Protein AF-R5KAF8-F1 (afdb_monomer)

Sequence (187 aa):
MKMPTIIKELAESISTGSIVDASSKSYGFVMSNGYSVNLFYNPNCLSDNKDTGYNFAQDRVCVNAIYDMNGLRKPNTVGKDIGFVTILYPDESSIAVAPDVVKQDAAPAKFDNAAASCTTQNKEYTLPNRDELLAMYYNGYLLLITVYYYWSATEASAEYGWAQDFGTGARFGTDKRTVLEVRCVRR

Foldseek 3Di:
DDDDFFLLLAAAQLVLADQDDRRFTWDWDADPQQKIKTKGARCQAAADDLPPQKDLQSSFFGMKIWIFQCGPDDDTDELPRIWMWTWGHPDPPIDIDTFSWDLDWFDWDQLVCLQVSQVVVPVQKGFAAPVNVLSCLSRVNVSVPDFWKEFHNACSDPQWGWIAGSNNSMIGTDGSRDTTITIITGD

Mean predicted aligned error: 3.61 Å

pLDDT: mean 94.11, std 5.88, range [62.22, 98.62]

Solvent-accessible surface area (backbone atoms only — not comparable to full-atom values): 9776 Å² total; per-residue (Å²): 135,83,79,65,56,32,50,54,60,24,23,54,48,56,50,70,32,94,60,42,59,40,79,43,60,42,54,75,47,75,47,97,72,40,30,33,36,33,36,38,74,36,95,71,32,33,64,87,72,78,88,71,48,55,45,46,49,60,26,22,42,29,34,39,35,42,35,35,70,48,30,83,55,79,87,81,40,78,80,76,33,28,52,54,41,30,30,31,31,79,54,96,77,47,46,77,41,62,71,48,62,50,81,59,70,40,61,64,26,31,51,91,44,36,46,54,29,20,34,70,76,37,80,52,26,35,45,29,41,59,63,42,48,45,46,46,40,60,33,17,58,80,60,66,58,76,72,46,48,30,54,30,64,37,74,65,48,99,65,24,25,30,33,39,31,39,57,47,33,40,28,34,53,42,57,33,84,48,72,34,38,31,55,28,24,56,108

Nearest PDB structures (foldseek):
  8q4e-assembly1_A  TM=9.050E-01  e=5.713E-05  Legionella pneumophila 130b
  3bx4-assembly1_D  TM=6.909E-01  e=4.781E-02  unclassified
  1uex-assembly1_B  TM=6.457E-01  e=9.205E-02  Bitis arietans
  7qsr-assembly1_A  TM=4.608E-01  e=3.844E-01  Homo sapiens

Secondary structure (DSSP, 8-state):
-PPP-BGGGTSTTTTSSSS--TTPBPEEEE-TTS-EEEEEE-TTPPPP--TTSEEEGGGGEEEEEEEE--TT-S---BTTTEEEEEEE-SSTT-EEE--EEEEEEEEEE-HHHHHHHHHHH-TTEE---HHHHHHHHHTHHHHT--SSEEEEEEESSSSEEEEEETTT-EEEEEETTS-EEEEEEE-

Structure (mmCIF, N/CA/C/O backbone):
data_AF-R5KAF8-F1
#
_entry.id   AF-R5KAF8-F1
#
loop_
_atom_site.group_PDB
_atom_site.id
_atom_site.type_symbol
_atom_site.label_atom_id
_atom_site.label_alt_id
_atom_site.label_comp_id
_atom_site.label_asym_id
_atom_site.label_entity_id
_atom_site.label_seq_id
_atom_site.pdbx_PDB_ins_code
_atom_site.Cartn_x
_atom_site.Cartn_y
_atom_site.Cartn_z
_atom_site.occupancy
_atom_site.B_iso_or_equiv
_atom_site.auth_seq_id
_atom_site.auth_comp_id
_atom_site.auth_asym_id
_atom_site.auth_atom_id
_atom_site.pdbx_PDB_model_num
ATOM 1 N N . MET A 1 1 ? -2.165 10.785 18.100 1.00 62.22 1 MET A N 1
ATOM 2 C CA . MET A 1 1 ? -2.767 10.455 16.793 1.00 62.22 1 MET A CA 1
ATOM 3 C C . MET A 1 1 ? -4.140 9.855 17.057 1.00 62.22 1 MET A C 1
ATOM 5 O O . MET A 1 1 ? -4.257 9.084 18.003 1.00 62.22 1 MET A O 1
ATOM 9 N N . LYS A 1 2 ? -5.175 10.268 16.318 1.00 76.19 2 LYS A N 1
ATOM 10 C CA . LYS A 1 2 ? -6.518 9.675 16.416 1.00 76.19 2 LYS A CA 1
ATOM 11 C C . LYS A 1 2 ? -6.541 8.435 15.518 1.00 76.19 2 LYS A C 1
ATOM 13 O O . LYS A 1 2 ? -6.108 8.533 14.376 1.00 76.19 2 LYS A O 1
ATOM 18 N N . MET A 1 3 ? -7.013 7.300 16.030 1.00 86.31 3 MET A N 1
ATOM 19 C CA . MET A 1 3 ? -7.204 6.102 15.209 1.00 86.31 3 MET A CA 1
ATOM 20 C C . MET A 1 3 ? -8.320 6.349 14.186 1.00 86.31 3 MET A C 1
ATOM 22 O O . MET A 1 3 ? -9.337 6.947 14.555 1.00 86.31 3 MET A O 1
ATOM 26 N N . PRO A 1 4 ? -8.163 5.899 12.933 1.00 93.31 4 PRO A N 1
ATOM 27 C CA . PRO A 1 4 ? -9.205 6.036 11.929 1.00 93.31 4 PRO A CA 1
ATOM 28 C C . PRO A 1 4 ? -10.424 5.188 12.307 1.00 93.31 4 PRO A C 1
ATOM 30 O O . PRO A 1 4 ? -10.317 4.122 12.922 1.00 93.31 4 PRO A O 1
ATOM 33 N N . THR A 1 5 ? -11.591 5.692 11.939 1.00 95.19 5 THR A N 1
ATOM 34 C CA . THR A 1 5 ? -12.922 5.167 12.274 1.00 95.19 5 THR A CA 1
ATOM 35 C C . THR A 1 5 ? -13.826 5.011 11.054 1.00 95.19 5 THR A C 1
ATOM 37 O O . THR A 1 5 ? -14.848 4.334 11.134 1.00 95.19 5 THR A O 1
ATOM 40 N N . ILE A 1 6 ? -13.445 5.606 9.921 1.00 96.44 6 ILE A N 1
ATOM 41 C CA . ILE A 1 6 ? -14.082 5.429 8.610 1.00 96.44 6 ILE A CA 1
ATOM 42 C C . ILE A 1 6 ? -13.019 5.222 7.530 1.00 96.44 6 ILE A C 1
ATOM 44 O O . ILE A 1 6 ? -11.893 5.697 7.683 1.00 96.44 6 ILE A O 1
ATOM 48 N N . ILE A 1 7 ? -13.366 4.544 6.434 1.00 96.81 7 ILE A N 1
ATOM 49 C CA . ILE A 1 7 ? -12.416 4.235 5.349 1.00 96.81 7 ILE A CA 1
ATOM 50 C C . ILE A 1 7 ? -11.778 5.505 4.760 1.00 96.81 7 ILE A C 1
ATOM 52 O O . ILE A 1 7 ? -10.582 5.518 4.485 1.00 96.81 7 ILE A O 1
ATOM 56 N N . LYS A 1 8 ? -12.522 6.613 4.647 1.00 96.00 8 LYS A N 1
ATOM 57 C CA . LYS A 1 8 ? -11.984 7.903 4.174 1.00 96.00 8 LYS A CA 1
ATOM 58 C C . LYS A 1 8 ? -10.788 8.427 4.986 1.00 96.00 8 LYS A C 1
ATOM 60 O O . LYS A 1 8 ? -10.003 9.211 4.470 1.00 96.00 8 LYS A O 1
ATOM 65 N N . GLU A 1 9 ? -10.651 8.033 6.253 1.00 96.19 9 GLU A N 1
ATOM 66 C CA . GLU A 1 9 ? -9.545 8.462 7.124 1.00 96.19 9 GLU A CA 1
ATOM 67 C C . GLU A 1 9 ? -8.262 7.629 6.917 1.00 96.19 9 GLU A C 1
ATOM 69 O O . GLU A 1 9 ? -7.293 7.821 7.650 1.00 96.19 9 GLU A O 1
ATOM 74 N N . LEU A 1 10 ? -8.238 6.700 5.955 1.00 96.50 10 LEU A N 1
ATOM 75 C CA . LEU A 1 10 ? -7.116 5.785 5.745 1.00 96.50 10 LEU A CA 1
ATOM 76 C C . LEU A 1 10 ? -6.081 6.285 4.722 1.00 96.50 10 LEU A C 1
ATOM 78 O O . LEU A 1 10 ? -4.875 6.169 4.966 1.00 96.50 10 LEU A O 1
ATOM 82 N N . ALA A 1 11 ? -6.535 6.848 3.598 1.00 96.06 11 ALA A N 1
ATOM 83 C CA . ALA A 1 11 ? -5.669 7.256 2.493 1.00 96.06 11 ALA A CA 1
ATOM 84 C C . ALA A 1 11 ? -6.284 8.356 1.615 1.00 96.06 11 ALA A C 1
ATOM 86 O O . ALA A 1 11 ? -7.505 8.528 1.565 1.00 96.06 11 ALA A O 1
ATOM 87 N N . GLU A 1 12 ? -5.422 9.048 0.869 1.00 95.06 12 GLU A N 1
ATOM 88 C CA . GLU A 1 12 ? -5.810 10.047 -0.129 1.00 95.06 12 GLU A CA 1
ATOM 89 C C . GLU A 1 12 ? -6.615 9.406 -1.266 1.00 95.06 12 GLU A C 1
ATOM 91 O O . GLU A 1 12 ? -6.252 8.348 -1.787 1.00 95.06 12 GLU A O 1
ATOM 96 N N . SER A 1 13 ? -7.718 10.052 -1.650 1.00 94.38 13 SER A N 1
ATOM 97 C CA . SER A 1 13 ? -8.578 9.648 -2.772 1.00 94.38 13 SER A CA 1
ATOM 98 C C . SER A 1 13 ? -8.977 8.160 -2.783 1.00 94.38 13 SER A C 1
ATOM 100 O O . SER A 1 13 ? -9.152 7.557 -3.845 1.00 94.38 13 SER A O 1
ATOM 102 N N . ILE A 1 14 ? -9.167 7.558 -1.603 1.00 93.94 14 ILE A N 1
ATOM 103 C CA . ILE A 1 14 ? -9.444 6.120 -1.447 1.00 93.94 14 ILE A CA 1
ATOM 104 C C . ILE A 1 14 ? -10.738 5.653 -2.140 1.00 93.94 14 ILE A C 1
ATOM 106 O O . ILE A 1 14 ? -10.896 4.473 -2.415 1.00 93.94 14 ILE A O 1
ATOM 110 N N . SER A 1 15 ? -11.649 6.566 -2.484 1.00 91.94 15 SER A N 1
ATOM 111 C CA . SER A 1 15 ? -12.878 6.281 -3.240 1.00 91.94 15 SER A CA 1
ATOM 112 C C . SER A 1 15 ? -12.781 6.588 -4.739 1.00 91.94 15 SER A C 1
ATOM 114 O O . SER A 1 15 ? -13.812 6.741 -5.384 1.00 91.94 15 SER A O 1
ATOM 116 N N . THR A 1 16 ? -11.578 6.768 -5.298 1.00 90.81 16 THR A N 1
ATOM 117 C CA . THR A 1 16 ? -11.411 6.960 -6.758 1.00 90.81 16 THR A CA 1
ATOM 118 C C . THR A 1 16 ? -11.727 5.682 -7.535 1.00 90.81 16 THR A C 1
ATOM 120 O O . THR A 1 16 ? -12.168 5.743 -8.680 1.00 90.81 16 THR A O 1
ATOM 123 N N . GLY A 1 17 ? -11.519 4.526 -6.897 1.00 82.00 17 GLY A N 1
ATOM 124 C CA . GLY A 1 17 ? -11.995 3.238 -7.383 1.00 82.00 17 GLY A CA 1
ATOM 125 C C . GLY A 1 17 ? -13.522 3.158 -7.425 1.00 82.00 17 GLY A C 1
ATOM 126 O O . GLY A 1 17 ? -14.236 4.059 -6.988 1.00 82.00 17 GLY A O 1
ATOM 127 N N . SER A 1 18 ? -14.039 2.066 -7.976 1.00 83.69 18 SER A N 1
ATOM 128 C CA . SER A 1 18 ? -15.487 1.920 -8.195 1.00 83.69 18 SER A CA 1
ATOM 129 C C . SER A 1 18 ? -16.220 1.279 -7.018 1.00 83.69 18 SER A C 1
ATOM 131 O O . SER A 1 18 ? -17.449 1.303 -6.985 1.00 83.69 18 SER A O 1
ATOM 133 N N . ILE A 1 19 ? -15.486 0.664 -6.087 1.00 91.88 19 ILE A N 1
ATOM 134 C CA . ILE A 1 19 ? -16.057 -0.284 -5.128 1.00 91.88 19 ILE A CA 1
ATOM 135 C C . ILE A 1 19 ? -15.924 0.187 -3.682 1.00 91.88 19 ILE A C 1
ATOM 137 O O . ILE A 1 19 ? -16.837 -0.035 -2.884 1.00 91.88 19 ILE A O 1
ATOM 141 N N . VAL A 1 20 ? -14.802 0.813 -3.324 1.00 94.19 20 VAL A N 1
ATOM 142 C CA . VAL A 1 20 ? -14.548 1.214 -1.936 1.00 94.19 20 VAL A CA 1
ATOM 143 C C . VAL A 1 20 ? -15.552 2.273 -1.464 1.00 94.19 20 VAL A C 1
ATOM 145 O O . VAL A 1 20 ? -15.526 3.425 -1.898 1.00 94.19 20 VAL A O 1
ATOM 148 N N . ASP A 1 21 ? -16.390 1.907 -0.490 1.00 95.19 21 ASP A N 1
ATOM 149 C CA . ASP A 1 21 ? -17.245 2.854 0.227 1.00 95.19 21 ASP A CA 1
ATOM 150 C C . ASP A 1 21 ? -16.438 3.609 1.295 1.00 95.19 21 ASP A C 1
ATOM 152 O O . ASP A 1 21 ? -16.253 3.150 2.424 1.00 95.19 21 ASP A O 1
ATOM 156 N N . ALA A 1 22 ? -15.991 4.817 0.951 1.00 94.12 22 ALA A N 1
ATOM 157 C CA . ALA A 1 22 ? -15.260 5.702 1.858 1.00 94.12 22 ALA A CA 1
ATOM 158 C C . ALA A 1 22 ? -16.029 6.073 3.145 1.00 94.12 22 ALA A C 1
ATOM 160 O O . ALA A 1 22 ? -15.404 6.482 4.129 1.00 94.12 22 ALA A O 1
ATOM 161 N N . SER A 1 23 ? -17.360 5.948 3.161 1.00 96.00 23 SER A N 1
ATOM 162 C CA . SER A 1 23 ? -18.190 6.241 4.336 1.00 96.00 23 SER A CA 1
ATOM 163 C C . SER A 1 23 ? -18.327 5.059 5.302 1.00 96.00 23 SER A C 1
ATOM 165 O O . SER A 1 23 ? -18.760 5.256 6.444 1.00 96.00 23 SER A O 1
ATOM 167 N N . SER A 1 24 ? -17.916 3.858 4.877 1.00 96.50 24 SER A N 1
ATOM 168 C CA . SER A 1 24 ? -17.976 2.645 5.689 1.00 96.50 24 SER A CA 1
ATOM 169 C C . SER A 1 24 ? -17.181 2.815 6.985 1.00 96.50 24 SER A C 1
ATOM 171 O O . SER A 1 24 ? -16.035 3.286 6.993 1.00 96.50 24 SER A O 1
ATOM 173 N N . LYS A 1 25 ? -17.825 2.463 8.101 1.00 97.38 25 LYS A N 1
ATOM 174 C CA . LYS A 1 25 ? -17.275 2.590 9.454 1.00 97.38 25 LYS A CA 1
ATOM 175 C C . LYS A 1 25 ? -16.455 1.362 9.820 1.00 97.38 25 LYS A C 1
ATOM 177 O O . LYS A 1 25 ? -16.764 0.251 9.396 1.00 97.38 25 LYS A O 1
ATOM 182 N N . SER A 1 26 ? -15.446 1.559 10.661 1.00 96.81 26 SER A N 1
ATOM 183 C CA . SER A 1 26 ? -14.717 0.445 11.253 1.00 96.81 26 SER A CA 1
ATOM 184 C C . SER A 1 26 ? -15.500 -0.239 12.374 1.00 96.81 26 SER A C 1
ATOM 186 O O . SER A 1 26 ? -16.367 0.349 13.027 1.00 96.81 26 SER A O 1
ATOM 188 N N . TYR A 1 27 ? -15.130 -1.489 12.629 1.00 96.44 27 TYR A N 1
ATOM 189 C CA . TYR A 1 27 ? -15.497 -2.260 13.806 1.00 96.44 27 TYR A CA 1
ATOM 190 C C . TYR A 1 27 ? -14.322 -2.221 14.785 1.00 96.44 27 TYR A C 1
ATOM 192 O O . TYR A 1 27 ? -13.258 -2.779 14.512 1.00 96.44 27 TYR A O 1
ATOM 200 N N . GLY A 1 28 ? -14.499 -1.507 15.896 1.00 93.44 28 GLY A N 1
ATOM 201 C CA . GLY A 1 28 ? -13.485 -1.351 16.934 1.00 93.44 28 GLY A CA 1
ATOM 202 C C . GLY A 1 28 ? -13.643 -2.383 18.047 1.00 93.44 28 GLY A C 1
ATOM 203 O O . GLY A 1 28 ? -14.731 -2.541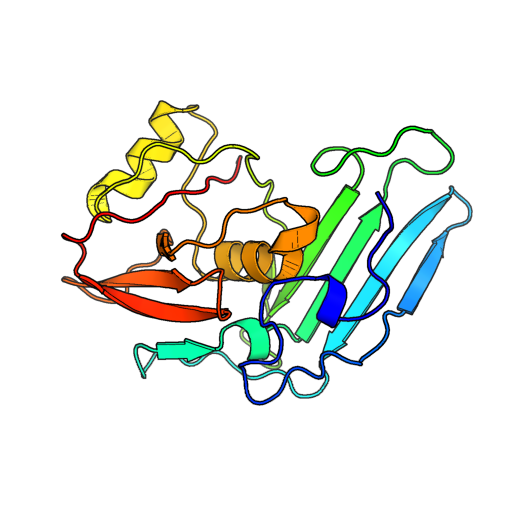 18.601 1.00 93.44 28 GLY A O 1
ATOM 204 N N . PHE A 1 29 ? -12.548 -3.041 18.413 1.00 91.38 29 PHE A N 1
ATOM 205 C CA . PHE A 1 29 ? -12.483 -4.005 19.507 1.00 91.38 29 PHE A CA 1
ATOM 206 C C . PHE A 1 29 ? -11.415 -3.566 20.501 1.00 91.38 29 PHE A C 1
ATOM 208 O O . PHE A 1 29 ? -10.321 -3.175 20.099 1.00 91.38 29 PHE A O 1
ATOM 215 N N . VAL A 1 30 ? -11.715 -3.665 21.795 1.00 91.38 30 VAL A N 1
ATOM 216 C CA . VAL A 1 30 ? -10.733 -3.501 22.872 1.00 91.38 30 VAL A CA 1
ATOM 217 C C . VAL A 1 30 ? -10.752 -4.769 23.709 1.00 91.38 30 VAL A C 1
ATOM 219 O O . VAL A 1 30 ? -11.790 -5.173 24.230 1.00 91.38 30 VAL A O 1
ATOM 222 N N . MET A 1 31 ? -9.601 -5.417 23.799 1.00 90.44 31 MET A N 1
ATOM 223 C CA . MET A 1 31 ? -9.399 -6.626 24.583 1.00 90.44 31 MET A CA 1
ATOM 224 C C . MET A 1 31 ? -9.178 -6.271 26.059 1.00 90.44 31 MET A C 1
ATOM 226 O O . MET A 1 31 ? -8.801 -5.149 26.400 1.00 90.44 31 MET A O 1
ATOM 230 N N . SER A 1 32 ? -9.365 -7.239 26.958 1.00 90.94 32 SER A N 1
ATOM 231 C CA . SER A 1 32 ? -9.214 -7.038 28.411 1.00 90.94 32 SER A CA 1
ATOM 232 C C . SER A 1 32 ? -7.808 -6.596 28.835 1.00 90.94 32 SER A C 1
ATOM 234 O O . SER A 1 32 ? -7.650 -5.934 29.857 1.00 90.94 32 SER A O 1
ATOM 236 N N . ASN A 1 33 ? -6.787 -6.922 28.041 1.00 86.94 33 ASN A N 1
ATOM 237 C CA . ASN A 1 33 ? -5.401 -6.491 28.237 1.00 86.94 33 ASN A CA 1
ATOM 238 C C . ASN A 1 33 ? -5.102 -5.088 27.662 1.00 86.94 33 ASN A C 1
ATOM 240 O O . ASN A 1 33 ? -3.959 -4.630 27.705 1.00 86.94 33 ASN A O 1
ATOM 244 N N . GLY A 1 34 ? -6.117 -4.401 27.131 1.00 88.06 34 GLY A N 1
ATOM 245 C CA . GLY A 1 34 ? -6.016 -3.069 26.544 1.00 88.06 34 GLY A CA 1
ATOM 246 C C . GLY A 1 34 ? -5.559 -3.047 25.086 1.00 88.06 34 GLY A C 1
ATOM 247 O O . GLY A 1 34 ? -5.435 -1.958 24.534 1.00 88.06 34 GLY A O 1
ATOM 248 N N . TYR A 1 35 ? -5.286 -4.197 24.458 1.00 92.25 35 TYR A N 1
ATOM 249 C CA . TYR A 1 3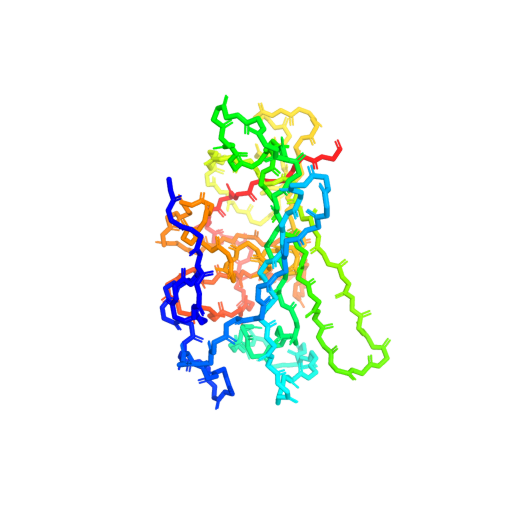5 ? -5.012 -4.231 23.019 1.00 92.25 35 TYR A CA 1
ATOM 250 C C . TYR A 1 35 ? -6.259 -3.838 22.251 1.00 92.25 35 TYR A C 1
ATOM 252 O O . TYR A 1 35 ? -7.375 -4.156 22.666 1.00 92.25 35 TYR A O 1
ATOM 260 N N . SER A 1 36 ? -6.076 -3.145 21.134 1.00 92.50 36 SER A N 1
ATOM 261 C CA . SER A 1 36 ? -7.206 -2.696 20.331 1.00 92.50 36 SER A CA 1
ATOM 262 C C . SER A 1 36 ? -7.000 -2.957 18.854 1.00 92.50 36 SER A C 1
ATOM 264 O O . SER A 1 36 ? -5.870 -3.002 18.372 1.00 92.50 36 SER A O 1
ATOM 266 N N . VAL A 1 37 ? -8.107 -3.159 18.146 1.00 94.38 37 VAL A N 1
ATOM 267 C CA . VAL A 1 37 ? -8.130 -3.362 16.698 1.00 94.38 37 VAL A CA 1
ATOM 268 C C . VAL A 1 37 ? -9.291 -2.571 16.118 1.00 94.38 37 VAL A C 1
ATOM 270 O O . VAL A 1 37 ? -10.417 -2.716 16.586 1.00 94.38 37 VAL A O 1
ATOM 273 N N . ASN A 1 38 ? -9.030 -1.779 15.081 1.00 95.62 38 ASN A N 1
ATOM 274 C CA . ASN A 1 38 ? -10.051 -1.206 14.211 1.00 95.62 38 ASN A CA 1
ATOM 275 C C . ASN A 1 38 ? -10.037 -1.953 12.879 1.00 95.62 38 ASN A C 1
ATOM 277 O O . ASN A 1 38 ? -9.070 -1.860 12.121 1.00 95.62 38 ASN A O 1
ATOM 281 N N . LEU A 1 39 ? -11.113 -2.687 12.605 1.00 97.38 39 LEU A N 1
ATOM 282 C CA . LEU A 1 39 ? -11.290 -3.471 11.389 1.00 97.38 39 LEU A CA 1
ATOM 283 C C . LEU A 1 39 ? -12.168 -2.718 10.392 1.00 97.38 39 LEU A C 1
ATOM 285 O O . LEU A 1 39 ? -13.284 -2.322 10.710 1.00 97.38 39 LEU A O 1
ATOM 289 N N . PHE A 1 40 ? -11.679 -2.562 9.173 1.00 98.12 40 PHE A N 1
ATOM 290 C CA . PHE A 1 40 ? -12.391 -2.002 8.033 1.00 98.12 40 PHE A CA 1
ATOM 291 C C . PHE A 1 40 ? -12.690 -3.133 7.061 1.00 98.12 40 PHE A C 1
ATOM 293 O O . PHE A 1 40 ? -11.796 -3.916 6.740 1.00 98.12 40 PHE A O 1
ATOM 300 N N . TYR A 1 41 ? -13.934 -3.216 6.603 1.00 97.06 41 TYR A N 1
ATOM 301 C CA . TYR A 1 41 ? -14.392 -4.283 5.722 1.00 97.06 41 TYR A CA 1
ATOM 302 C C . TYR A 1 41 ? -14.995 -3.699 4.447 1.00 97.06 41 TYR A C 1
ATOM 304 O O . TYR A 1 41 ? -15.854 -2.816 4.507 1.00 97.06 41 TYR A O 1
ATOM 312 N N . ASN A 1 42 ? -14.538 -4.210 3.308 1.00 96.12 42 ASN A N 1
ATOM 313 C CA . ASN A 1 42 ? -15.072 -3.926 1.988 1.00 96.12 42 ASN A CA 1
ATOM 314 C C . ASN A 1 42 ? -15.664 -5.226 1.410 1.00 96.12 42 ASN A C 1
ATOM 316 O O . ASN A 1 42 ? -14.923 -6.035 0.851 1.00 96.12 42 ASN A O 1
ATOM 320 N N . PRO A 1 43 ? -16.985 -5.447 1.535 1.00 94.44 43 PRO A N 1
ATOM 321 C CA . PRO A 1 43 ? -17.623 -6.695 1.110 1.00 94.44 43 PRO A CA 1
ATOM 322 C C . PRO A 1 43 ? -17.592 -6.927 -0.402 1.00 94.44 43 PRO A C 1
ATOM 324 O O . PRO A 1 43 ? -17.795 -8.050 -0.847 1.00 94.44 43 PRO A O 1
ATOM 327 N N . ASN A 1 44 ? -17.369 -5.871 -1.184 1.00 94.69 44 ASN A N 1
ATOM 328 C CA . ASN A 1 44 ? -17.440 -5.912 -2.639 1.00 94.69 44 ASN A CA 1
ATOM 329 C C . ASN A 1 44 ? -16.049 -5.950 -3.287 1.00 94.69 44 ASN A C 1
ATOM 331 O O . ASN A 1 44 ? -15.950 -5.749 -4.497 1.00 94.69 44 ASN A O 1
ATOM 335 N N . CYS A 1 45 ? -14.985 -6.146 -2.494 1.00 96.19 45 CYS A N 1
ATOM 336 C CA . CYS A 1 45 ? -13.611 -6.134 -2.982 1.00 96.19 45 CYS A CA 1
ATOM 337 C C . CYS A 1 45 ? -13.420 -7.048 -4.202 1.00 96.19 45 CYS A C 1
ATOM 339 O O . CYS A 1 45 ? -14.069 -8.082 -4.354 1.00 96.19 45 CYS A O 1
ATOM 341 N N . LEU A 1 46 ? -12.514 -6.647 -5.084 1.00 95.38 46 LEU A N 1
ATOM 342 C CA . LEU A 1 46 ? -12.278 -7.299 -6.361 1.00 95.38 46 LEU A CA 1
ATOM 343 C C . LEU A 1 46 ? -11.078 -8.244 -6.287 1.00 95.38 46 LEU A C 1
ATOM 345 O O . LEU A 1 46 ? -10.101 -7.990 -5.579 1.00 95.38 46 LEU A O 1
ATOM 349 N N . SER A 1 47 ? -11.137 -9.306 -7.083 1.00 94.25 47 SER A N 1
ATOM 350 C CA . SER A 1 47 ? -9.988 -10.151 -7.402 1.00 94.25 47 SER A CA 1
ATOM 351 C C . SER A 1 47 ? -8.869 -9.359 -8.072 1.00 94.25 47 SER A C 1
ATOM 353 O O . SER A 1 47 ? -9.071 -8.257 -8.603 1.00 94.25 47 SER A O 1
ATOM 355 N N . ASP A 1 48 ? -7.669 -9.931 -8.065 1.00 90.88 48 ASP A N 1
ATOM 356 C CA . ASP A 1 48 ? -6.554 -9.328 -8.775 1.00 90.88 48 ASP A CA 1
ATOM 357 C C . ASP A 1 48 ? -6.814 -9.302 -10.289 1.00 90.88 48 ASP A C 1
ATOM 359 O O . ASP A 1 48 ? -7.364 -10.237 -10.866 1.00 90.88 48 ASP A O 1
ATOM 363 N N . ASN A 1 49 ? -6.386 -8.227 -10.947 1.00 82.56 49 ASN A N 1
ATOM 364 C CA . ASN A 1 49 ? -6.423 -8.112 -12.403 1.00 82.56 49 ASN A CA 1
ATOM 365 C C . ASN A 1 49 ? -5.050 -7.637 -12.871 1.00 82.56 49 ASN A C 1
ATOM 367 O O . ASN A 1 49 ? -4.730 -6.446 -12.804 1.00 82.56 49 ASN A O 1
ATOM 371 N N . LYS A 1 50 ? -4.227 -8.596 -13.304 1.00 72.38 50 LYS A N 1
ATOM 372 C CA . LYS A 1 50 ? -2.866 -8.342 -13.794 1.00 72.38 50 LYS A CA 1
ATOM 373 C C . LYS A 1 50 ? -2.833 -7.999 -15.286 1.00 72.38 50 LYS A C 1
ATOM 375 O O . LYS A 1 50 ? -1.877 -7.371 -15.726 1.00 72.38 50 LYS A O 1
ATOM 380 N N . ASP A 1 51 ? -3.878 -8.349 -16.029 1.00 69.94 51 ASP A N 1
ATOM 381 C CA . ASP A 1 51 ? -3.866 -8.386 -17.497 1.00 69.94 51 ASP A CA 1
ATOM 382 C C . ASP A 1 51 ? -3.964 -7.003 -18.151 1.00 69.94 51 ASP A C 1
ATOM 384 O O . ASP A 1 51 ? -3.543 -6.802 -19.285 1.00 69.94 51 ASP A O 1
ATOM 388 N N . THR A 1 52 ? -4.516 -6.028 -17.434 1.00 72.69 52 THR A N 1
ATOM 389 C CA . THR A 1 52 ? -4.816 -4.691 -17.972 1.00 72.69 52 THR A CA 1
ATOM 390 C C . THR A 1 52 ? -3.665 -3.696 -17.842 1.00 72.69 52 THR A C 1
ATOM 392 O O . THR A 1 52 ? -3.743 -2.604 -18.401 1.00 72.69 52 THR A O 1
ATOM 395 N N . GLY A 1 53 ? -2.609 -4.022 -17.086 1.00 81.62 53 GLY A N 1
ATOM 396 C CA . GLY A 1 53 ? -1.508 -3.088 -16.823 1.00 81.62 53 GLY A CA 1
ATOM 397 C C . GLY A 1 53 ? -1.907 -1.842 -16.013 1.00 81.62 53 GLY A C 1
ATOM 398 O O . GLY A 1 53 ? -1.049 -0.998 -15.772 1.00 81.62 53 GLY A O 1
ATOM 399 N N . TYR A 1 54 ? -3.173 -1.713 -15.594 1.00 91.12 54 TYR A N 1
ATOM 400 C CA . TYR A 1 54 ? -3.728 -0.562 -14.879 1.00 91.12 54 TYR A CA 1
ATOM 401 C C . TYR A 1 54 ? -4.972 -0.957 -14.067 1.00 91.12 54 TYR A C 1
ATOM 403 O O . TYR A 1 54 ? -5.890 -1.571 -14.606 1.00 91.12 54 TYR A O 1
ATOM 411 N N . ASN A 1 55 ? -5.053 -0.579 -12.790 1.00 92.56 55 ASN A N 1
ATOM 412 C CA . ASN A 1 55 ? -6.278 -0.682 -11.986 1.00 92.56 55 ASN A CA 1
ATOM 413 C C . ASN A 1 55 ? -6.247 0.226 -10.747 1.00 92.56 55 ASN A C 1
ATOM 415 O O . ASN A 1 55 ? -5.183 0.653 -10.316 1.00 92.56 55 ASN A O 1
ATOM 419 N N . PHE A 1 56 ? -7.408 0.473 -10.135 1.00 94.50 56 PHE A N 1
ATOM 420 C CA . PHE A 1 56 ? -7.493 1.060 -8.794 1.00 94.50 56 PHE A CA 1
ATOM 421 C C . PHE A 1 56 ? -7.291 -0.033 -7.746 1.00 94.50 56 PHE A C 1
ATOM 423 O O . PHE A 1 56 ? -8.155 -0.889 -7.526 1.00 94.50 56 PHE A O 1
ATOM 430 N N . ALA A 1 57 ? -6.111 -0.041 -7.134 1.00 94.56 57 ALA A N 1
ATOM 431 C CA . ALA A 1 57 ? -5.662 -1.154 -6.314 1.00 94.56 57 ALA A CA 1
ATOM 432 C C . ALA A 1 57 ? -6.424 -1.261 -4.986 1.00 94.56 57 ALA A C 1
ATOM 434 O O . ALA A 1 57 ? -6.642 -2.370 -4.499 1.00 94.56 57 ALA A O 1
ATOM 435 N N . GLN A 1 58 ? -6.907 -0.140 -4.442 1.00 95.62 58 GLN A N 1
ATOM 436 C CA . GLN A 1 58 ? -7.732 -0.106 -3.230 1.00 95.62 58 GLN A CA 1
ATOM 437 C C . GLN A 1 58 ? -8.987 -0.969 -3.320 1.00 95.62 58 GLN A C 1
ATOM 439 O O . GLN A 1 58 ? -9.397 -1.542 -2.315 1.00 95.62 58 GLN A O 1
ATOM 444 N N . ASP A 1 59 ? -9.554 -1.129 -4.519 1.00 95.75 59 ASP A N 1
ATOM 445 C CA . ASP A 1 59 ? -10.748 -1.946 -4.717 1.00 95.75 59 ASP A CA 1
ATOM 446 C C . ASP A 1 59 ? -10.473 -3.434 -4.439 1.00 95.75 59 ASP A C 1
ATOM 448 O O . ASP A 1 59 ? -11.419 -4.203 -4.330 1.00 95.75 59 ASP A O 1
ATOM 452 N N . ARG A 1 60 ? -9.207 -3.859 -4.309 1.00 96.25 60 ARG A N 1
ATOM 453 C CA . ARG A 1 60 ? -8.818 -5.244 -3.988 1.00 96.25 60 ARG A CA 1
ATOM 454 C C . ARG A 1 60 ? -8.604 -5.498 -2.498 1.00 96.25 60 ARG A C 1
ATOM 456 O O . ARG A 1 60 ? -8.402 -6.642 -2.100 1.00 96.25 60 ARG A O 1
ATOM 463 N N . VAL A 1 61 ? -8.656 -4.457 -1.666 1.00 97.69 61 VAL A N 1
ATOM 464 C CA . VAL A 1 61 ? -8.591 -4.610 -0.210 1.00 97.69 61 VAL A CA 1
ATOM 465 C C . VAL A 1 61 ? -9.953 -5.063 0.294 1.00 97.69 61 VAL A C 1
ATOM 467 O O . VAL A 1 61 ? -10.935 -4.335 0.158 1.00 97.69 61 VAL A O 1
ATOM 470 N N . CYS A 1 62 ? -10.002 -6.256 0.882 1.00 97.88 62 CYS A N 1
ATOM 471 C CA . CYS A 1 62 ? -11.217 -6.834 1.453 1.00 97.88 62 CYS A CA 1
ATOM 472 C C . CYS A 1 62 ? -11.336 -6.515 2.940 1.00 97.88 62 CYS A C 1
ATOM 474 O O . CYS A 1 62 ? -12.398 -6.118 3.418 1.00 97.88 62 CYS A O 1
ATOM 476 N N . VAL A 1 63 ? -10.230 -6.643 3.676 1.00 98.19 63 VAL A N 1
ATOM 477 C CA . VAL A 1 63 ? -10.165 -6.314 5.102 1.00 98.19 63 VAL A CA 1
ATOM 478 C C . VAL A 1 63 ? -8.901 -5.511 5.363 1.00 98.19 63 VAL A C 1
ATOM 480 O O . VAL A 1 63 ? -7.826 -5.873 4.900 1.00 98.19 63 VAL A O 1
ATOM 483 N N . ASN A 1 64 ? -9.002 -4.447 6.149 1.00 98.50 64 ASN A N 1
ATOM 484 C CA . ASN A 1 64 ? -7.841 -3.770 6.716 1.00 98.50 64 ASN A CA 1
ATOM 485 C C . ASN A 1 64 ? -8.023 -3.688 8.228 1.00 98.50 64 ASN A C 1
ATOM 487 O O . ASN A 1 64 ? -9.029 -3.166 8.696 1.00 98.50 64 ASN A O 1
ATOM 491 N N . ALA A 1 65 ? -7.078 -4.208 8.996 1.00 97.94 65 ALA A N 1
ATOM 492 C CA . ALA A 1 65 ? -7.110 -4.167 10.449 1.00 97.94 65 ALA A CA 1
ATOM 493 C C . ALA A 1 65 ? -5.937 -3.330 10.946 1.00 97.94 65 ALA A C 1
ATOM 495 O O . ALA A 1 65 ? -4.790 -3.701 10.719 1.00 97.94 65 ALA A O 1
ATOM 496 N N . ILE A 1 66 ? -6.214 -2.228 11.639 1.00 97.19 66 ILE A N 1
ATOM 497 C CA . ILE A 1 66 ? -5.188 -1.434 12.324 1.00 97.19 66 ILE A CA 1
ATOM 498 C C . ILE A 1 66 ? -5.232 -1.814 13.794 1.00 97.19 66 ILE A C 1
ATOM 500 O O . ILE A 1 66 ? -6.279 -1.692 14.433 1.00 97.19 66 ILE A O 1
ATOM 504 N N . TYR A 1 67 ? -4.109 -2.279 14.324 1.00 94.62 67 TYR A N 1
ATOM 505 C CA . TYR A 1 67 ? -4.004 -2.772 15.689 1.00 94.62 67 TYR A CA 1
ATOM 506 C C . TYR A 1 67 ? -3.089 -1.892 16.536 1.00 94.62 67 TYR A C 1
ATOM 508 O O . TYR A 1 67 ? -2.161 -1.269 16.026 1.00 94.62 67 TYR A O 1
ATOM 516 N N . ASP A 1 68 ? -3.332 -1.893 17.842 1.00 93.00 68 ASP A N 1
ATOM 517 C CA . ASP A 1 68 ? -2.485 -1.297 18.871 1.00 93.00 68 ASP A CA 1
ATOM 518 C C . ASP A 1 68 ? -2.195 -2.342 19.952 1.00 93.00 68 ASP A C 1
ATOM 520 O O . ASP A 1 68 ? -3.101 -2.800 20.659 1.00 93.00 68 ASP A O 1
ATOM 524 N N . MET A 1 69 ? -0.921 -2.705 20.069 1.00 90.81 69 MET A N 1
ATOM 525 C CA . MET A 1 69 ? -0.419 -3.718 20.998 1.00 90.81 69 MET A CA 1
ATOM 526 C C . MET A 1 69 ? 0.265 -3.106 22.230 1.00 90.81 69 MET A C 1
ATOM 528 O O . MET A 1 69 ? 0.895 -3.833 23.001 1.00 90.81 69 MET A O 1
ATOM 532 N N . ASN A 1 70 ? 0.153 -1.790 22.463 1.00 87.75 70 ASN A N 1
ATOM 533 C CA . ASN A 1 70 ? 0.727 -1.162 23.663 1.00 87.75 70 ASN A CA 1
ATOM 534 C C . ASN A 1 70 ? -0.113 -1.407 24.929 1.00 87.75 70 ASN A C 1
ATOM 536 O O . ASN A 1 70 ? 0.334 -1.167 26.056 1.00 87.75 70 ASN A O 1
ATOM 540 N N . GLY A 1 71 ? -1.349 -1.881 24.767 1.00 82.44 71 GLY A N 1
ATOM 541 C CA . GLY A 1 71 ? -2.271 -2.093 25.876 1.00 82.44 71 GLY A CA 1
ATOM 542 C C . GLY A 1 71 ? -2.656 -0.777 26.553 1.00 82.44 71 GLY A C 1
ATOM 543 O O . GLY A 1 71 ? -2.923 0.231 25.908 1.00 82.44 71 GLY A O 1
ATOM 544 N N . LEU A 1 72 ? -2.640 -0.773 27.888 1.00 77.75 72 LEU A N 1
ATOM 545 C CA . LEU A 1 72 ? -2.888 0.432 28.694 1.00 77.75 72 LEU A CA 1
ATOM 546 C C . LEU A 1 72 ? -1.655 1.348 28.829 1.00 77.75 72 LEU A C 1
ATOM 548 O O . LEU A 1 72 ? -1.736 2.391 29.485 1.00 77.75 72 LEU A O 1
ATOM 552 N N . ARG A 1 73 ? -0.505 0.967 28.256 1.00 81.25 73 ARG A N 1
ATOM 553 C CA . ARG A 1 73 ? 0.730 1.762 28.318 1.00 81.25 73 ARG A CA 1
ATOM 554 C C . ARG A 1 73 ? 0.649 2.906 27.306 1.00 81.25 73 ARG A C 1
ATOM 556 O O . ARG A 1 73 ? 0.047 2.772 26.251 1.00 81.25 73 ARG A O 1
ATOM 563 N N . LYS A 1 74 ? 1.232 4.057 27.648 1.00 76.94 74 LYS A N 1
ATOM 564 C CA . LYS A 1 74 ? 1.300 5.252 26.788 1.00 76.94 74 LYS A CA 1
ATOM 565 C C . LYS A 1 74 ? 2.737 5.788 26.773 1.00 76.94 74 LYS A C 1
ATOM 567 O O . LYS A 1 74 ? 3.412 5.648 27.795 1.00 76.94 74 LYS A O 1
ATOM 572 N N . PRO A 1 75 ? 3.199 6.444 25.688 1.00 83.44 75 PRO A N 1
ATOM 573 C CA . PRO A 1 75 ? 2.492 6.762 24.436 1.00 83.44 75 PRO A CA 1
ATOM 574 C C . PRO A 1 75 ? 2.538 5.632 23.388 1.00 83.44 75 PRO A C 1
ATOM 576 O O . PRO A 1 75 ? 3.448 4.810 23.419 1.00 83.44 75 PRO A O 1
ATOM 579 N N . ASN A 1 76 ? 1.592 5.636 22.439 1.00 81.62 76 ASN A N 1
ATOM 580 C CA . ASN A 1 76 ? 1.513 4.656 21.342 1.00 81.62 76 ASN A CA 1
ATOM 581 C C . ASN A 1 76 ? 2.224 5.193 20.097 1.00 81.62 76 ASN A C 1
ATOM 583 O O . ASN A 1 76 ? 2.013 6.350 19.714 1.00 81.62 76 ASN A O 1
ATOM 587 N N . THR A 1 77 ? 3.045 4.355 19.459 1.00 84.94 77 THR A N 1
ATOM 588 C CA . THR A 1 77 ? 3.883 4.749 18.318 1.00 84.94 77 THR A CA 1
ATOM 589 C C . THR A 1 77 ? 3.627 3.861 17.097 1.00 84.94 77 THR A C 1
ATOM 591 O O . THR A 1 77 ? 3.755 2.640 17.169 1.00 84.94 77 THR A O 1
ATOM 594 N N . VAL A 1 78 ? 3.321 4.473 15.946 1.00 86.56 78 VAL A N 1
ATOM 595 C CA . VAL A 1 78 ? 3.195 3.773 14.650 1.00 86.56 78 VAL A CA 1
ATOM 596 C C . VAL A 1 78 ? 4.536 3.175 14.221 1.00 86.56 78 VAL A C 1
ATOM 598 O O . VAL A 1 78 ? 5.563 3.871 14.262 1.00 86.56 78 VAL A O 1
ATOM 601 N N . GLY A 1 79 ? 4.506 1.902 13.811 1.00 82.62 79 GLY A N 1
ATOM 602 C CA . GLY A 1 79 ? 5.679 1.094 13.453 1.00 82.62 79 GLY A CA 1
ATOM 603 C C . GLY A 1 79 ? 6.393 0.466 14.655 1.00 82.62 79 GLY A C 1
ATOM 604 O O . GLY A 1 79 ? 7.478 -0.086 14.511 1.00 82.62 79 GLY A O 1
ATOM 605 N N . LYS A 1 80 ? 5.819 0.581 15.859 1.00 86.38 80 LYS A N 1
ATOM 606 C CA . LYS A 1 80 ? 6.328 -0.065 17.077 1.00 86.38 80 LYS A CA 1
ATOM 607 C C . LYS A 1 80 ? 5.203 -0.762 17.829 1.00 86.38 80 LYS A C 1
ATOM 609 O O . LYS A 1 80 ? 5.254 -1.969 18.020 1.00 86.38 80 LYS A O 1
ATOM 614 N N . ASP A 1 81 ? 4.197 0.008 18.232 1.00 90.12 81 ASP A N 1
ATOM 615 C CA . ASP A 1 81 ? 3.057 -0.489 19.005 1.00 90.12 81 ASP A CA 1
ATOM 616 C C . ASP A 1 81 ? 1.787 -0.545 18.145 1.00 90.12 81 ASP A C 1
ATOM 618 O O . ASP A 1 81 ? 0.954 -1.430 18.327 1.00 90.12 81 ASP A O 1
ATOM 622 N N . ILE A 1 82 ? 1.668 0.381 17.184 1.00 92.38 82 ILE A N 1
ATOM 623 C CA . ILE A 1 82 ? 0.582 0.426 16.203 1.00 92.38 82 ILE A CA 1
ATOM 624 C C . ILE A 1 82 ? 1.084 -0.107 14.862 1.00 92.38 82 ILE A C 1
ATOM 626 O O . ILE A 1 82 ? 2.082 0.395 14.331 1.00 92.38 82 ILE A O 1
ATOM 630 N N . GLY A 1 83 ? 0.364 -1.078 14.309 1.00 95.12 83 GLY A N 1
ATOM 631 C CA . GLY A 1 83 ? 0.609 -1.648 12.986 1.00 95.12 83 GLY A CA 1
ATOM 632 C C . GLY A 1 83 ? -0.698 -1.962 12.268 1.00 95.12 83 GLY A C 1
ATOM 633 O O . GLY A 1 83 ? -1.781 -1.599 12.733 1.00 95.12 83 GLY A O 1
ATOM 634 N N . PHE A 1 84 ? -0.599 -2.619 11.118 1.00 97.69 84 PHE A N 1
ATOM 635 C CA . PHE A 1 84 ? -1.766 -3.016 10.344 1.00 97.69 84 PHE A CA 1
ATOM 636 C C . PHE A 1 84 ? -1.552 -4.357 9.647 1.00 97.69 84 PHE A C 1
ATOM 638 O O . PHE A 1 84 ? -0.425 -4.763 9.371 1.00 97.69 84 PHE A O 1
ATOM 645 N N . VAL A 1 85 ? -2.663 -5.025 9.358 1.00 98.25 85 VAL A N 1
ATOM 646 C CA . VAL A 1 85 ? -2.735 -6.182 8.469 1.00 98.25 85 VAL A CA 1
ATOM 647 C C . VAL A 1 85 ? -3.784 -5.877 7.412 1.00 98.25 85 VAL A C 1
ATOM 649 O O . VAL A 1 85 ? -4.925 -5.545 7.741 1.00 98.25 85 VAL A O 1
ATOM 652 N N . THR A 1 86 ? -3.411 -6.004 6.147 1.00 98.62 86 THR A N 1
ATOM 653 C CA . THR A 1 86 ? -4.308 -5.800 5.011 1.00 98.62 86 THR A CA 1
ATOM 654 C C . THR A 1 86 ? -4.508 -7.133 4.300 1.00 98.62 86 THR A C 1
ATOM 656 O O . THR A 1 86 ? -3.543 -7.782 3.908 1.00 98.62 86 THR A O 1
ATOM 659 N N . ILE A 1 87 ? -5.763 -7.553 4.161 1.00 98.50 87 ILE A N 1
ATOM 660 C CA . ILE A 1 87 ? -6.173 -8.772 3.463 1.00 98.50 87 ILE A CA 1
ATOM 661 C C . ILE A 1 87 ? -6.715 -8.374 2.095 1.00 98.50 87 ILE A C 1
ATOM 663 O O . ILE A 1 87 ? -7.641 -7.557 1.992 1.00 98.50 87 ILE A O 1
ATOM 667 N N . LEU A 1 88 ? -6.119 -8.949 1.059 1.00 97.81 88 LEU A N 1
ATOM 668 C CA . LEU A 1 88 ? -6.411 -8.673 -0.339 1.00 97.81 88 LEU A CA 1
ATOM 669 C C . LEU A 1 88 ? -7.094 -9.868 -0.987 1.00 97.81 88 LEU A C 1
A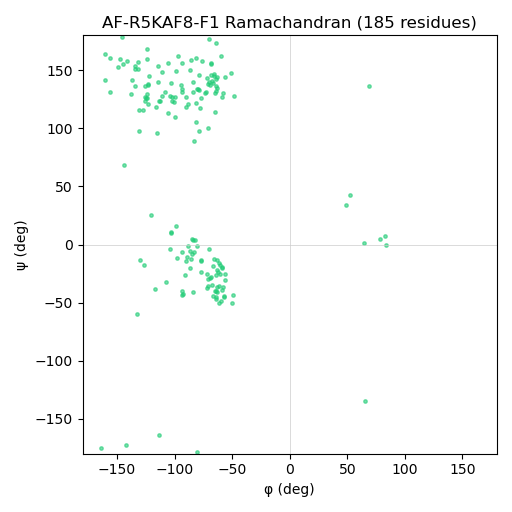TOM 671 O O . LEU A 1 88 ? -6.739 -11.001 -0.674 1.00 97.81 88 LEU A O 1
ATOM 675 N N . TYR A 1 89 ? -7.960 -9.562 -1.953 1.00 97.06 89 TYR A N 1
ATOM 676 C CA . TYR A 1 89 ? -8.646 -10.491 -2.854 1.00 97.06 89 TYR A CA 1
ATOM 677 C C . TYR A 1 89 ? -9.699 -11.395 -2.168 1.00 97.06 89 TYR A C 1
ATOM 679 O O . TYR A 1 89 ? -9.458 -11.930 -1.088 1.00 97.06 89 TYR A O 1
ATOM 687 N N . PRO A 1 90 ? -10.891 -11.576 -2.773 1.00 96.31 90 PRO A N 1
ATOM 688 C CA . PRO A 1 90 ? -11.978 -12.371 -2.192 1.00 96.31 90 PRO A CA 1
ATOM 689 C C . PRO A 1 90 ? -11.930 -13.868 -2.552 1.00 96.31 90 PRO A C 1
ATOM 691 O O . PRO A 1 90 ? -12.822 -14.614 -2.152 1.00 96.31 90 PRO A O 1
ATOM 694 N N . ASP A 1 91 ? -10.956 -14.303 -3.354 1.00 95.19 91 ASP A N 1
ATOM 695 C CA . ASP A 1 91 ? -10.899 -15.643 -3.951 1.00 95.19 91 ASP A CA 1
ATOM 696 C C . ASP A 1 91 ? -9.721 -16.485 -3.419 1.00 95.19 91 ASP A C 1
ATOM 698 O O . ASP A 1 91 ? -9.126 -16.186 -2.383 1.00 95.19 91 ASP A O 1
ATOM 702 N N . GLU A 1 92 ? -9.385 -17.573 -4.119 1.00 94.06 92 GLU A N 1
ATOM 703 C CA . GLU A 1 92 ? -8.285 -18.478 -3.759 1.00 94.06 92 GLU A CA 1
ATOM 704 C C . GLU A 1 92 ? -6.896 -17.814 -3.736 1.00 94.06 92 GLU A C 1
ATOM 706 O O . GLU A 1 92 ? -5.968 -18.364 -3.143 1.00 94.06 92 GLU A O 1
ATOM 711 N N . SER A 1 93 ? -6.750 -16.623 -4.327 1.00 93.62 93 SER A N 1
ATOM 712 C CA . SER A 1 93 ? -5.526 -15.814 -4.275 1.00 93.62 93 SER A CA 1
ATOM 713 C C . SER A 1 93 ? -5.419 -14.931 -3.026 1.00 93.62 93 SER A C 1
ATOM 715 O O . SER A 1 93 ? -4.463 -14.161 -2.909 1.00 93.62 93 SER A O 1
ATOM 717 N N . SER A 1 94 ? -6.369 -15.046 -2.088 1.00 96.25 94 SER A N 1
ATOM 718 C CA . SER A 1 94 ? -6.405 -14.266 -0.850 1.00 96.25 94 SER A CA 1
ATOM 719 C C . SER A 1 94 ? -5.060 -14.268 -0.119 1.00 96.25 94 SER A C 1
ATOM 721 O O . SER A 1 94 ? -4.507 -15.319 0.215 1.00 96.25 94 SER A O 1
ATOM 723 N N . ILE A 1 95 ? -4.569 -13.075 0.215 1.00 97.38 95 ILE A N 1
ATOM 724 C CA . ILE A 1 95 ? -3.294 -12.884 0.913 1.00 97.38 95 ILE A CA 1
ATOM 725 C C . ILE A 1 95 ? -3.425 -11.835 2.014 1.00 97.38 95 ILE A C 1
ATOM 727 O O . ILE A 1 95 ? -4.090 -10.816 1.846 1.00 97.38 95 ILE A O 1
ATOM 731 N N . ALA A 1 96 ? -2.759 -12.075 3.143 1.00 98.12 96 ALA A N 1
ATOM 732 C CA . ALA A 1 96 ? -2.602 -11.100 4.214 1.00 98.12 96 ALA A CA 1
ATOM 733 C C . ALA A 1 96 ? -1.181 -10.523 4.189 1.00 98.12 96 ALA A C 1
ATOM 735 O O . ALA A 1 96 ? -0.203 -11.272 4.217 1.00 98.12 96 ALA A O 1
ATOM 736 N N . VAL A 1 97 ? -1.070 -9.197 4.166 1.00 98.00 97 VAL A N 1
ATOM 737 C CA . VAL A 1 97 ? 0.205 -8.471 4.176 1.00 98.00 97 VAL A CA 1
ATOM 738 C C . VAL A 1 97 ? 0.267 -7.511 5.362 1.00 98.00 97 VAL A C 1
ATOM 740 O O . VAL A 1 97 ? -0.709 -6.839 5.695 1.00 98.00 97 VAL A O 1
ATOM 743 N N . ALA A 1 98 ? 1.426 -7.457 6.012 1.00 97.38 98 ALA A N 1
ATOM 744 C CA . ALA A 1 98 ? 1.687 -6.613 7.178 1.00 97.38 98 ALA A CA 1
ATOM 745 C C . ALA A 1 98 ? 3.136 -6.091 7.129 1.00 97.38 98 ALA A C 1
ATOM 747 O O . ALA A 1 98 ? 3.984 -6.554 7.894 1.00 97.38 98 ALA A O 1
ATOM 748 N N . PRO A 1 99 ? 3.466 -5.207 6.168 1.00 96.81 99 PRO A N 1
ATOM 749 C CA . PRO A 1 99 ? 4.834 -4.741 5.985 1.00 96.81 99 PRO A CA 1
ATOM 750 C C . PRO A 1 99 ? 5.313 -3.885 7.164 1.00 96.81 99 PRO A C 1
ATOM 752 O O . PRO A 1 99 ? 4.589 -3.019 7.659 1.00 96.81 99 PRO A O 1
ATOM 755 N N . ASP A 1 100 ? 6.574 -4.067 7.558 1.00 95.94 100 ASP A N 1
ATOM 756 C CA . ASP A 1 100 ? 7.265 -3.168 8.482 1.00 95.94 100 ASP A CA 1
ATOM 757 C C . ASP A 1 100 ? 7.835 -1.972 7.709 1.00 95.94 100 ASP A C 1
ATOM 759 O O . ASP A 1 100 ? 8.934 -2.017 7.150 1.00 95.94 100 ASP A O 1
ATOM 763 N N . VAL A 1 101 ? 7.019 -0.927 7.587 1.00 96.31 101 VAL A N 1
ATOM 764 C CA . VAL A 1 101 ? 7.269 0.199 6.683 1.00 96.31 101 VAL A CA 1
ATOM 765 C C . VAL A 1 101 ? 8.316 1.153 7.251 1.00 96.31 101 VAL A C 1
ATOM 767 O O . VAL A 1 101 ? 8.153 1.725 8.333 1.00 96.31 101 VAL A O 1
ATOM 770 N N . VAL A 1 102 ? 9.358 1.416 6.462 1.00 95.25 102 VAL A N 1
ATOM 771 C CA . VAL A 1 102 ? 10.363 2.435 6.778 1.00 95.25 102 VAL A CA 1
ATOM 772 C C . VAL A 1 102 ? 9.745 3.821 6.585 1.00 95.25 102 VAL A C 1
ATOM 774 O O . VAL A 1 102 ? 9.111 4.105 5.572 1.00 95.25 102 VAL A O 1
ATOM 777 N N . LYS A 1 103 ? 9.907 4.706 7.575 1.00 91.88 103 LYS A N 1
ATOM 778 C CA . LYS A 1 103 ? 9.249 6.028 7.582 1.00 91.88 103 LYS A CA 1
ATOM 779 C C . LYS A 1 103 ? 9.819 7.009 6.562 1.00 91.88 103 LYS A C 1
ATOM 781 O O . LYS A 1 103 ? 9.126 7.950 6.192 1.00 91.88 103 LYS A O 1
ATOM 786 N N . GLN A 1 104 ? 11.077 6.839 6.174 1.00 93.06 104 GLN A N 1
ATOM 787 C CA . GLN A 1 104 ? 11.768 7.713 5.234 1.00 93.06 104 GLN A CA 1
ATOM 788 C C . GLN A 1 104 ? 11.847 7.051 3.865 1.00 93.06 104 GLN A C 1
ATOM 790 O O . GLN A 1 104 ? 12.149 5.861 3.775 1.00 93.06 104 GLN A O 1
ATOM 795 N N . ASP A 1 105 ? 11.633 7.845 2.821 1.00 96.44 105 ASP A N 1
ATOM 796 C CA . ASP A 1 105 ? 11.933 7.429 1.455 1.00 96.44 105 ASP A CA 1
ATOM 797 C C . ASP A 1 105 ? 13.436 7.180 1.304 1.00 96.44 105 ASP A C 1
ATOM 799 O O . ASP A 1 105 ? 14.270 7.855 1.921 1.00 96.44 105 ASP A O 1
ATOM 803 N N . ALA A 1 106 ? 13.771 6.184 0.492 1.00 97.25 106 ALA A N 1
ATOM 804 C CA . ALA A 1 106 ? 15.119 6.006 -0.017 1.00 97.25 106 ALA A CA 1
ATOM 805 C C . ALA A 1 106 ? 15.349 6.948 -1.211 1.00 97.25 106 ALA A C 1
ATOM 807 O O . ALA A 1 106 ? 14.475 7.723 -1.599 1.00 97.25 106 ALA A O 1
ATOM 808 N N . ALA A 1 107 ? 16.536 6.896 -1.816 1.00 97.75 107 ALA A N 1
ATOM 809 C CA . ALA A 1 107 ? 16.794 7.687 -3.013 1.00 97.75 107 ALA A CA 1
ATOM 810 C C . ALA A 1 107 ? 15.873 7.234 -4.171 1.00 97.75 107 ALA A C 1
ATOM 812 O O . ALA A 1 107 ? 15.753 6.020 -4.399 1.00 97.75 107 ALA A O 1
ATOM 813 N N . PRO A 1 108 ? 15.272 8.166 -4.936 1.00 98.19 108 PRO A N 1
ATOM 814 C CA . PRO A 1 108 ? 14.528 7.826 -6.143 1.00 98.19 108 PRO A CA 1
ATOM 815 C C . PRO A 1 108 ? 15.404 7.040 -7.120 1.00 98.19 108 PRO A C 1
ATOM 817 O O . PRO A 1 108 ? 16.606 7.296 -7.246 1.00 98.19 108 PRO A O 1
ATOM 820 N N . ALA A 1 109 ? 14.812 6.087 -7.833 1.00 98.38 109 ALA A N 1
ATOM 821 C CA . ALA A 1 109 ? 15.568 5.179 -8.685 1.00 98.38 109 ALA A CA 1
ATOM 822 C C . ALA A 1 109 ? 14.791 4.742 -9.930 1.00 98.38 109 ALA A C 1
ATOM 824 O O . ALA A 1 109 ? 13.561 4.781 -9.986 1.00 98.38 109 ALA A O 1
ATOM 825 N N . LYS A 1 110 ? 15.544 4.280 -10.932 1.00 98.62 110 LYS A N 1
ATOM 826 C CA . LYS A 1 110 ? 15.017 3.411 -11.993 1.00 98.62 110 LYS A CA 1
ATOM 827 C C . LYS A 1 110 ? 14.673 2.045 -11.410 1.00 98.62 110 LYS A C 1
ATOM 829 O O . LYS A 1 110 ? 15.294 1.651 -10.422 1.00 98.62 110 LYS A O 1
ATOM 834 N N . PHE A 1 111 ? 13.753 1.320 -12.042 1.00 98.50 111 PHE A N 1
ATOM 835 C CA . PHE A 1 111 ? 13.232 0.050 -11.522 1.00 98.50 111 PHE A CA 1
ATOM 836 C C . PHE A 1 111 ? 14.346 -0.929 -11.119 1.00 98.50 111 PHE A C 1
ATOM 838 O O . PHE A 1 111 ? 14.380 -1.383 -9.977 1.00 98.50 111 PHE A O 1
ATOM 845 N N . ASP A 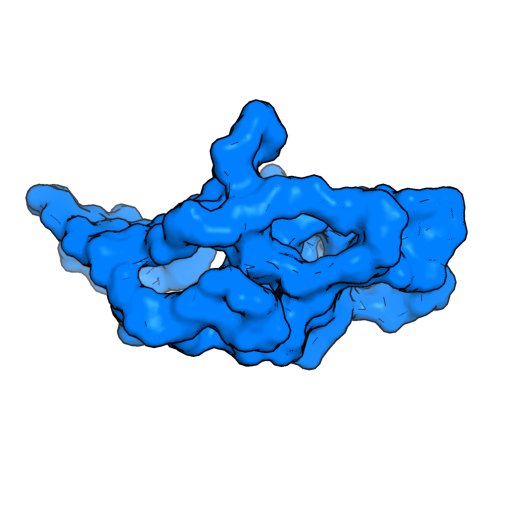1 112 ? 15.322 -1.156 -12.003 1.00 97.88 112 ASP A N 1
ATOM 846 C CA . ASP A 1 112 ? 16.410 -2.121 -11.772 1.00 97.88 112 ASP A CA 1
ATOM 847 C C . ASP A 1 112 ? 17.309 -1.756 -10.574 1.00 97.88 112 ASP A C 1
ATOM 849 O O . ASP A 1 112 ? 17.950 -2.621 -9.980 1.00 97.88 112 ASP A O 1
ATOM 853 N N . ASN A 1 113 ? 17.328 -0.479 -10.179 1.00 98.31 113 ASN A N 1
ATOM 854 C CA . ASN A 1 113 ? 18.112 0.025 -9.050 1.00 98.31 113 ASN A CA 1
ATOM 855 C C . ASN A 1 113 ? 17.260 0.294 -7.797 1.00 98.31 113 ASN A C 1
ATOM 857 O O . ASN A 1 113 ? 17.811 0.645 -6.752 1.00 98.31 113 ASN A O 1
ATOM 861 N N . ALA A 1 114 ? 15.935 0.138 -7.861 1.00 98.25 114 ALA A N 1
ATOM 862 C CA . ALA A 1 114 ? 15.040 0.481 -6.757 1.00 98.25 114 ALA A CA 1
ATOM 863 C C . ALA A 1 114 ? 15.284 -0.403 -5.521 1.00 98.25 114 ALA A C 1
ATOM 865 O O . ALA A 1 114 ? 15.350 0.101 -4.400 1.00 98.25 114 ALA A O 1
ATOM 866 N N . ALA A 1 115 ? 15.531 -1.703 -5.716 1.00 98.00 115 ALA A N 1
ATOM 867 C CA . ALA A 1 115 ? 15.913 -2.603 -4.626 1.00 98.00 115 ALA A CA 1
ATOM 868 C C . ALA A 1 115 ? 17.258 -2.211 -3.991 1.00 98.00 115 ALA A C 1
ATOM 870 O O . ALA A 1 115 ? 17.389 -2.198 -2.765 1.00 98.00 115 ALA A O 1
ATOM 871 N N . ALA A 1 116 ? 18.235 -1.823 -4.818 1.00 98.31 116 ALA A N 1
ATOM 872 C CA . ALA A 1 116 ? 19.541 -1.375 -4.345 1.00 98.31 116 ALA A CA 1
ATOM 873 C C . ALA A 1 116 ? 19.433 -0.098 -3.495 1.00 98.31 116 ALA A C 1
ATOM 875 O O . ALA A 1 116 ? 20.131 0.020 -2.485 1.00 98.31 116 ALA A O 1
ATOM 876 N N . SER A 1 117 ? 18.522 0.816 -3.850 1.00 98.19 117 SER A N 1
ATOM 877 C CA . SER A 1 117 ? 18.255 2.034 -3.075 1.00 98.19 117 SER A CA 1
ATOM 878 C C . SER A 1 117 ? 17.861 1.719 -1.626 1.00 98.19 117 SER A C 1
ATOM 880 O O . SER A 1 117 ? 18.461 2.260 -0.695 1.00 98.19 117 SER A O 1
ATOM 882 N N . CYS A 1 118 ? 16.964 0.746 -1.417 1.00 98.38 118 CYS A N 1
ATOM 883 C CA . CYS A 1 118 ? 16.607 0.284 -0.073 1.00 98.38 118 CYS A CA 1
ATOM 884 C C . CYS A 1 118 ? 17.803 -0.308 0.679 1.00 98.38 118 CYS A C 1
ATOM 886 O O . CYS A 1 118 ? 18.113 0.130 1.786 1.00 98.38 118 CYS A O 1
ATOM 888 N N . THR A 1 119 ? 18.531 -1.240 0.056 1.00 97.75 119 THR A N 1
ATOM 889 C CA . THR A 1 119 ? 19.681 -1.891 0.714 1.00 97.75 119 THR A CA 1
ATOM 890 C C . THR A 1 119 ? 20.824 -0.922 1.045 1.00 97.75 119 THR A C 1
ATOM 892 O O . THR A 1 119 ? 21.583 -1.152 1.987 1.00 97.75 119 THR A O 1
ATOM 895 N N . THR A 1 120 ? 20.941 0.178 0.291 1.00 98.06 120 THR A N 1
ATOM 896 C CA . THR A 1 120 ? 21.923 1.248 0.533 1.00 98.06 120 THR A CA 1
ATOM 897 C C . THR A 1 120 ? 21.563 2.063 1.771 1.00 98.06 120 THR A C 1
ATOM 899 O O . THR A 1 120 ? 22.452 2.452 2.526 1.00 98.06 120 THR A O 1
ATOM 902 N N . GLN A 1 121 ? 20.269 2.299 2.006 1.00 96.50 121 GLN A N 1
ATOM 903 C CA . GLN A 1 121 ? 19.787 2.961 3.217 1.00 96.50 121 GLN A CA 1
ATOM 904 C C . GLN A 1 121 ? 20.026 2.088 4.458 1.00 96.50 121 GLN A C 1
ATOM 906 O O . GLN A 1 121 ? 20.490 2.586 5.485 1.00 96.50 121 GLN A O 1
ATOM 911 N N . ASN A 1 122 ? 19.732 0.788 4.361 1.00 97.56 122 ASN A N 1
ATOM 912 C CA . ASN A 1 122 ? 20.066 -0.220 5.365 1.00 97.56 122 ASN A CA 1
ATOM 913 C C . ASN A 1 122 ? 20.022 -1.619 4.731 1.00 97.56 122 ASN A C 1
ATOM 915 O O . ASN A 1 122 ? 19.121 -1.923 3.958 1.00 97.56 122 ASN A O 1
ATOM 919 N N . LYS A 1 123 ? 20.950 -2.504 5.104 1.00 96.38 123 LYS A N 1
ATOM 920 C CA . LYS A 1 123 ? 21.033 -3.876 4.576 1.00 96.38 123 LYS A CA 1
ATOM 921 C C . LYS A 1 123 ? 19.805 -4.747 4.878 1.00 96.38 123 LYS A C 1
ATOM 923 O O . LYS A 1 123 ? 19.576 -5.706 4.152 1.00 96.38 123 LYS A O 1
ATOM 928 N N . GLU A 1 124 ? 19.041 -4.425 5.920 1.00 96.81 124 GLU A N 1
ATOM 929 C CA . GLU A 1 124 ? 17.786 -5.109 6.283 1.00 96.81 124 GLU A CA 1
ATOM 930 C C . GLU A 1 124 ? 16.576 -4.585 5.488 1.00 96.81 124 GLU A C 1
ATOM 932 O O . GLU A 1 124 ? 15.460 -5.087 5.623 1.00 96.81 124 GLU A O 1
ATOM 937 N N . TYR A 1 125 ? 16.755 -3.531 4.685 1.00 98.19 125 TYR A N 1
ATOM 938 C CA . TYR A 1 125 ? 15.660 -2.910 3.950 1.00 98.19 125 TYR A CA 1
ATOM 939 C C . TYR A 1 125 ? 15.566 -3.472 2.543 1.00 98.19 125 TYR A C 1
ATOM 941 O O . TYR A 1 125 ? 16.550 -3.616 1.817 1.00 98.19 125 TYR A O 1
ATOM 949 N N . THR A 1 126 ? 14.333 -3.735 2.137 1.00 98.19 126 THR A N 1
ATOM 950 C CA . THR A 1 126 ? 14.005 -4.285 0.829 1.00 98.19 126 THR A CA 1
ATOM 951 C C . THR A 1 126 ? 12.878 -3.489 0.185 1.00 98.19 126 THR A C 1
ATOM 953 O O . THR A 1 126 ? 12.109 -2.800 0.858 1.00 98.19 126 THR A O 1
ATOM 956 N N . LEU A 1 127 ? 12.799 -3.563 -1.142 1.00 98.38 127 LEU A N 1
ATOM 957 C CA . LEU A 1 127 ? 11.715 -2.959 -1.905 1.00 98.38 127 LEU A CA 1
ATOM 958 C C . LEU A 1 127 ? 10.431 -3.794 -1.712 1.00 98.38 127 LEU A C 1
ATOM 960 O O . LEU A 1 127 ? 10.492 -5.023 -1.858 1.00 98.38 127 LEU A O 1
ATOM 964 N N . PRO A 1 128 ? 9.283 -3.174 -1.383 1.00 98.25 128 PRO A N 1
ATOM 965 C CA . PRO A 1 128 ? 8.031 -3.892 -1.199 1.00 98.25 128 PRO A CA 1
ATOM 966 C C . PRO A 1 128 ? 7.511 -4.461 -2.519 1.00 98.25 128 PRO A C 1
ATOM 968 O O . PRO A 1 128 ? 7.636 -3.856 -3.588 1.00 98.25 128 PRO A O 1
ATOM 971 N N . ASN A 1 129 ? 6.871 -5.623 -2.455 1.00 97.44 129 ASN A N 1
ATOM 972 C CA . ASN A 1 129 ? 6.083 -6.145 -3.562 1.00 97.44 129 ASN A CA 1
ATOM 973 C C . ASN A 1 129 ? 4.798 -5.314 -3.751 1.00 97.44 129 ASN A C 1
ATOM 975 O O . ASN A 1 129 ? 4.527 -4.345 -3.041 1.00 97.44 129 ASN A O 1
ATOM 979 N N . ARG A 1 130 ? 4.014 -5.649 -4.773 1.00 95.75 130 ARG A N 1
ATOM 980 C CA . ARG A 1 130 ? 2.882 -4.820 -5.203 1.00 95.75 130 ARG A CA 1
ATOM 981 C C . ARG A 1 130 ? 1.745 -4.787 -4.179 1.00 95.75 130 ARG A C 1
ATOM 983 O O . ARG A 1 130 ? 1.004 -3.808 -4.110 1.00 95.75 130 ARG A O 1
ATOM 990 N N . ASP A 1 131 ? 1.619 -5.850 -3.399 1.00 97.56 131 ASP A N 1
ATOM 991 C CA . ASP A 1 131 ? 0.572 -6.037 -2.400 1.00 97.56 131 ASP A CA 1
ATOM 992 C C . ASP A 1 131 ? 0.942 -5.359 -1.080 1.00 97.56 131 ASP A C 1
ATOM 994 O O . ASP A 1 131 ? 0.118 -4.651 -0.505 1.00 97.56 131 ASP A O 1
ATOM 998 N N . GLU A 1 132 ? 2.208 -5.454 -0.668 1.00 98.31 132 GLU A N 1
ATOM 999 C CA . GLU A 1 132 ? 2.769 -4.641 0.417 1.00 98.31 132 GLU A CA 1
ATOM 1000 C C . GLU A 1 132 ? 2.619 -3.142 0.107 1.00 98.31 132 GLU A C 1
ATOM 1002 O O . GLU A 1 132 ? 2.173 -2.376 0.960 1.00 98.31 132 GLU A O 1
ATOM 1007 N N . LEU A 1 133 ? 2.910 -2.724 -1.131 1.00 97.56 133 LEU A N 1
ATOM 1008 C CA . LEU A 1 133 ? 2.793 -1.325 -1.543 1.00 97.56 133 LEU A CA 1
ATOM 1009 C C . LEU A 1 133 ? 1.333 -0.832 -1.572 1.00 97.56 133 LEU A C 1
ATOM 1011 O O . LEU A 1 133 ? 1.062 0.310 -1.200 1.00 97.56 133 LEU A O 1
ATOM 1015 N N . LEU A 1 134 ? 0.381 -1.696 -1.942 1.00 97.81 134 LEU A N 1
ATOM 1016 C CA . LEU A 1 134 ? -1.050 -1.405 -1.802 1.00 97.81 134 LEU A CA 1
ATOM 1017 C C . LEU A 1 134 ? -1.444 -1.258 -0.330 1.00 97.81 134 LEU A C 1
ATOM 1019 O O . LEU A 1 134 ? -2.128 -0.302 0.021 1.00 97.81 134 LEU A O 1
ATOM 1023 N N . ALA A 1 135 ? -0.992 -2.155 0.544 1.00 98.38 135 ALA A N 1
ATOM 1024 C CA . ALA A 1 135 ? -1.274 -2.057 1.974 1.00 98.38 135 ALA A CA 1
ATOM 1025 C C . ALA A 1 135 ? -0.707 -0.765 2.588 1.00 98.38 135 ALA A C 1
ATOM 1027 O O . ALA A 1 135 ? -1.351 -0.140 3.433 1.00 98.38 135 ALA A O 1
ATOM 1028 N N . MET A 1 136 ? 0.457 -0.317 2.109 1.00 98.19 136 MET A N 1
ATOM 1029 C CA . MET A 1 136 ? 1.037 0.980 2.459 1.00 98.19 136 MET A CA 1
ATOM 1030 C C . MET A 1 136 ? 0.176 2.149 1.978 1.00 98.19 136 MET A C 1
ATOM 1032 O O . MET A 1 136 ? -0.098 3.049 2.770 1.00 98.19 136 MET A O 1
ATOM 1036 N N . TYR A 1 137 ? -0.285 2.139 0.722 1.00 98.00 137 TYR A N 1
ATOM 1037 C CA . TYR A 1 137 ? -1.201 3.165 0.211 1.00 98.00 137 TYR A CA 1
ATOM 1038 C C . TYR A 1 137 ? -2.500 3.199 1.017 1.00 98.00 137 TYR A C 1
ATOM 1040 O O . TYR A 1 137 ? -2.886 4.259 1.503 1.00 98.00 137 TYR A O 1
ATOM 1048 N N . TYR A 1 138 ? -3.125 2.040 1.240 1.00 97.81 138 TYR A N 1
ATOM 1049 C CA . TYR A 1 138 ? -4.382 1.918 1.980 1.00 97.81 138 TYR A CA 1
ATOM 1050 C C . TYR A 1 138 ? -4.256 2.352 3.446 1.00 97.81 138 TYR A C 1
ATOM 1052 O O . TYR A 1 138 ? -5.266 2.545 4.100 1.00 97.81 138 TYR A O 1
ATOM 1060 N N . ASN A 1 139 ? -3.042 2.525 3.974 1.00 97.56 139 ASN A N 1
ATOM 1061 C CA . ASN A 1 139 ? -2.776 3.069 5.307 1.00 97.56 139 ASN A CA 1
ATOM 1062 C C . ASN A 1 139 ? -1.912 4.347 5.237 1.00 97.56 139 ASN A C 1
ATOM 1064 O O . ASN A 1 139 ? -1.202 4.685 6.189 1.00 97.56 139 ASN A O 1
ATOM 1068 N N . GLY A 1 140 ? -1.954 5.068 4.112 1.00 95.94 140 GLY A N 1
ATOM 1069 C CA . GLY A 1 140 ? -1.037 6.163 3.793 1.00 95.94 140 GLY A CA 1
ATOM 1070 C C . GLY A 1 140 ? -1.044 7.301 4.815 1.00 95.94 140 GLY A C 1
ATOM 1071 O O . GLY A 1 140 ? 0.025 7.797 5.177 1.00 95.94 140 GLY A O 1
ATOM 1072 N N . TYR A 1 141 ? -2.214 7.669 5.356 1.00 94.88 141 TYR A N 1
ATOM 1073 C CA . TYR A 1 141 ? -2.299 8.700 6.397 1.00 94.88 141 TYR A CA 1
ATOM 1074 C C . TYR A 1 141 ? -1.731 8.231 7.742 1.00 94.88 141 TYR A C 1
ATOM 1076 O O . TYR A 1 141 ? -1.098 9.021 8.442 1.00 94.88 141 TYR A O 1
ATOM 1084 N N . LEU A 1 142 ? -1.897 6.950 8.099 1.00 94.12 142 LEU A N 1
ATOM 1085 C CA . LEU A 1 142 ? -1.285 6.370 9.304 1.00 94.12 142 LEU A CA 1
ATOM 1086 C C . LEU A 1 142 ? 0.247 6.390 9.202 1.00 94.12 142 LEU A C 1
ATOM 1088 O O . LEU A 1 142 ? 0.942 6.674 10.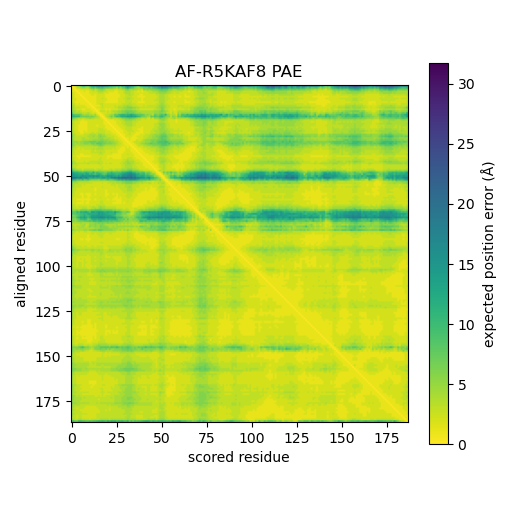179 1.00 94.12 142 LEU A O 1
ATOM 1092 N N . LEU A 1 143 ? 0.758 6.099 8.005 1.00 94.25 143 LEU A N 1
ATOM 1093 C CA . LEU A 1 143 ? 2.184 6.013 7.699 1.00 94.25 143 LEU A CA 1
ATOM 1094 C C . LEU A 1 143 ? 2.836 7.360 7.363 1.00 94.25 143 LEU A C 1
ATOM 1096 O O . LEU A 1 143 ? 4.061 7.417 7.251 1.00 94.25 143 LEU A O 1
ATOM 1100 N N . LEU A 1 144 ? 2.044 8.426 7.212 1.00 92.56 144 LEU A N 1
ATOM 1101 C CA . LEU A 1 144 ? 2.501 9.751 6.779 1.00 92.56 144 LEU A CA 1
ATOM 1102 C C . LEU A 1 144 ? 3.311 9.680 5.470 1.00 92.56 144 LEU A C 1
ATOM 1104 O O . LEU A 1 144 ? 4.374 10.291 5.350 1.00 92.56 144 LEU A O 1
ATOM 1108 N N . ILE A 1 145 ? 2.84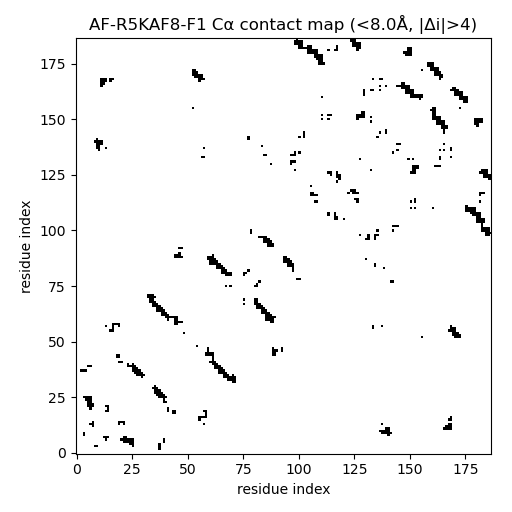5 8.877 4.508 1.00 92.12 145 ILE A N 1
ATOM 1109 C CA . ILE A 1 145 ? 3.502 8.737 3.201 1.00 92.12 145 ILE A CA 1
ATOM 1110 C C . ILE A 1 145 ? 3.133 9.923 2.308 1.00 92.12 145 ILE A C 1
ATOM 1112 O O . ILE A 1 145 ? 1.966 10.297 2.206 1.00 92.12 145 ILE A O 1
ATOM 1116 N N . THR A 1 146 ? 4.138 10.504 1.652 1.00 89.38 146 THR A N 1
ATOM 1117 C CA . THR A 1 146 ? 3.949 11.592 0.688 1.00 89.38 146 THR A CA 1
ATOM 1118 C C . THR A 1 146 ? 3.309 11.069 -0.595 1.00 89.38 146 THR A C 1
ATOM 1120 O O . THR A 1 146 ? 3.634 9.973 -1.055 1.00 89.38 146 THR A O 1
ATOM 1123 N N . VAL A 1 147 ? 2.430 11.869 -1.196 1.00 92.75 147 VAL A N 1
ATOM 1124 C CA . VAL A 1 147 ? 1.750 11.548 -2.454 1.00 92.75 147 VAL A CA 1
ATOM 1125 C C . VAL A 1 147 ? 2.736 11.600 -3.626 1.00 92.75 147 VAL A C 1
ATOM 1127 O O . VAL A 1 147 ? 3.049 12.675 -4.131 1.00 92.75 147 VAL A O 1
ATOM 1130 N N . TYR A 1 148 ? 3.202 10.426 -4.050 1.00 95.12 148 TYR A N 1
ATOM 1131 C CA . TYR A 1 148 ? 4.057 10.207 -5.218 1.00 95.12 148 TYR A CA 1
ATOM 1132 C C . TYR A 1 148 ? 3.727 8.865 -5.886 1.00 95.12 148 TYR A C 1
ATOM 1134 O O . TYR A 1 148 ? 2.885 8.098 -5.409 1.00 95.12 148 TYR A O 1
ATOM 1142 N N . TYR A 1 149 ? 4.426 8.571 -6.981 1.00 98.00 149 TYR A N 1
ATOM 1143 C CA . TYR A 1 149 ? 4.480 7.239 -7.569 1.00 98.00 149 TYR A CA 1
ATOM 1144 C C . TYR A 1 149 ? 5.638 6.458 -6.957 1.00 98.00 149 TYR A C 1
ATOM 1146 O O . TYR A 1 149 ? 6.779 6.921 -7.001 1.00 98.00 149 TYR A O 1
ATOM 1154 N N . TYR A 1 150 ? 5.353 5.267 -6.442 1.00 98.44 150 TYR A N 1
ATOM 1155 C CA . TYR A 1 150 ? 6.361 4.405 -5.833 1.00 98.44 150 TYR A CA 1
ATOM 1156 C C . TYR A 1 150 ? 6.550 3.127 -6.628 1.00 98.44 150 TYR A C 1
ATOM 1158 O O . TYR A 1 150 ? 5.578 2.516 -7.087 1.00 98.44 150 TYR A O 1
ATOM 1166 N N . TRP A 1 151 ? 7.805 2.702 -6.750 1.00 98.56 151 TRP A N 1
ATOM 1167 C CA . TRP A 1 151 ? 8.129 1.407 -7.329 1.00 98.56 151 TRP A CA 1
ATOM 1168 C C . TRP A 1 151 ? 7.709 0.251 -6.424 1.00 98.56 151 TRP A C 1
ATOM 1170 O O . TRP A 1 151 ? 7.924 0.267 -5.213 1.00 98.56 151 TRP A O 1
ATOM 1180 N N . SER A 1 152 ? 7.184 -0.798 -7.050 1.00 97.81 152 SER A N 1
ATOM 1181 C CA . SER A 1 152 ? 7.134 -2.138 -6.482 1.00 97.81 152 SER A CA 1
ATOM 1182 C C . SER A 1 152 ? 8.348 -2.954 -6.932 1.00 97.81 152 SER A C 1
ATOM 1184 O O . SER A 1 152 ? 8.874 -2.742 -8.017 1.00 97.81 152 SER A O 1
ATOM 1186 N N . ALA A 1 153 ? 8.726 -3.972 -6.162 1.00 97.75 153 ALA A N 1
ATOM 1187 C CA . ALA A 1 153 ? 9.639 -5.031 -6.592 1.00 97.75 153 ALA A CA 1
ATOM 1188 C C . ALA A 1 153 ? 9.040 -5.986 -7.641 1.00 97.75 153 ALA A C 1
ATOM 1190 O O . ALA A 1 153 ? 9.714 -6.907 -8.095 1.00 97.75 153 ALA A O 1
ATOM 1191 N N . THR A 1 154 ? 7.765 -5.819 -8.000 1.00 96.00 154 THR A N 1
ATOM 1192 C CA . THR A 1 154 ? 7.074 -6.708 -8.941 1.00 96.00 154 THR A CA 1
ATOM 1193 C C . THR A 1 154 ? 7.275 -6.233 -10.376 1.00 96.00 154 THR A C 1
ATOM 1195 O O . THR A 1 154 ? 6.874 -5.127 -10.741 1.00 96.00 154 THR A O 1
ATOM 1198 N N . GLU A 1 155 ? 7.859 -7.090 -11.208 1.00 95.00 155 GLU A N 1
ATOM 1199 C CA . GLU A 1 155 ? 7.971 -6.856 -12.646 1.00 95.00 155 GLU A CA 1
ATOM 1200 C C . GLU A 1 155 ? 6.599 -6.985 -13.330 1.00 95.00 155 GLU A C 1
ATOM 1202 O O . GLU A 1 155 ? 5.811 -7.872 -12.994 1.00 95.00 155 GLU A O 1
ATOM 1207 N N . ALA A 1 156 ? 6.294 -6.088 -14.272 1.00 93.44 156 ALA A N 1
ATOM 1208 C CA . ALA A 1 156 ? 5.096 -6.186 -15.109 1.00 93.44 156 ALA A CA 1
ATOM 1209 C C . ALA A 1 156 ? 5.396 -6.913 -16.428 1.00 93.44 156 ALA A C 1
ATOM 1211 O O . ALA A 1 156 ? 4.591 -7.714 -16.893 1.00 93.44 156 ALA A O 1
ATOM 1212 N N . SER A 1 157 ? 6.558 -6.634 -17.021 1.00 93.44 157 SER A N 1
ATOM 1213 C CA . SER A 1 157 ? 7.142 -7.356 -18.156 1.00 93.44 157 SER A CA 1
ATOM 1214 C C . SER A 1 157 ? 8.629 -6.995 -18.290 1.00 93.44 157 SER A C 1
ATOM 1216 O O . SER A 1 157 ? 9.149 -6.209 -17.497 1.00 93.44 157 SER A O 1
ATOM 1218 N N . ALA A 1 158 ? 9.298 -7.489 -19.336 1.00 94.88 158 ALA A N 1
ATOM 1219 C CA . ALA A 1 158 ? 10.712 -7.207 -19.585 1.00 94.88 158 ALA A CA 1
ATOM 1220 C C . ALA A 1 158 ? 11.056 -5.702 -19.518 1.00 94.88 158 ALA A C 1
ATOM 1222 O O . ALA A 1 158 ? 12.022 -5.331 -18.853 1.00 94.88 158 ALA A O 1
ATOM 1223 N N . GLU A 1 159 ? 10.221 -4.842 -20.114 1.00 96.12 159 GLU A N 1
ATOM 1224 C CA . GLU A 1 159 ? 10.451 -3.388 -20.216 1.00 96.12 159 GLU A CA 1
ATOM 1225 C C . GLU A 1 159 ? 9.718 -2.560 -19.144 1.00 96.12 159 GLU A C 1
ATOM 1227 O O . GLU A 1 159 ? 9.992 -1.368 -18.978 1.00 96.12 159 GLU A O 1
ATOM 1232 N N . TYR A 1 160 ? 8.782 -3.169 -18.404 1.00 96.25 160 TYR A N 1
ATOM 1233 C CA . TYR A 1 160 ? 7.872 -2.455 -17.503 1.00 96.25 160 TYR A CA 1
ATOM 1234 C C . TYR A 1 160 ? 7.914 -3.002 -16.070 1.00 96.25 160 TYR A C 1
ATOM 1236 O O . TYR A 1 160 ? 7.865 -4.211 -15.842 1.00 96.25 160 TYR A O 1
ATOM 1244 N N . GLY A 1 161 ? 7.937 -2.104 -15.087 1.00 96.88 161 GLY A N 1
ATOM 1245 C CA . GLY A 1 161 ? 7.759 -2.415 -13.666 1.00 96.88 161 GLY A CA 1
ATOM 1246 C C . GLY A 1 161 ? 6.379 -1.989 -13.166 1.00 96.88 161 GLY A C 1
ATOM 1247 O O . GLY A 1 161 ? 5.775 -1.078 -13.736 1.00 96.88 161 GLY A O 1
ATOM 1248 N N . TRP A 1 162 ? 5.879 -2.605 -12.093 1.00 97.44 162 TRP A N 1
ATOM 1249 C CA . TRP A 1 162 ? 4.666 -2.120 -11.427 1.00 97.44 162 TRP A CA 1
ATOM 1250 C C . TRP A 1 162 ? 4.968 -0.950 -10.491 1.00 97.44 162 TRP A C 1
ATOM 1252 O O . TRP A 1 162 ? 5.871 -1.026 -9.656 1.00 97.44 162 TRP A O 1
ATOM 1262 N N . ALA A 1 163 ? 4.150 0.093 -10.577 1.00 97.69 163 ALA A N 1
ATOM 1263 C CA . ALA A 1 163 ? 4.152 1.232 -9.671 1.00 97.69 163 ALA A CA 1
ATOM 1264 C C . ALA A 1 163 ? 2.766 1.446 -9.045 1.00 97.69 163 ALA A C 1
ATOM 1266 O O . ALA A 1 163 ? 1.74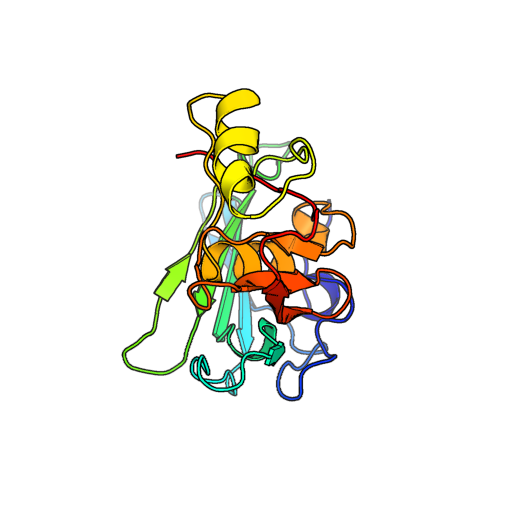7 0.977 -9.564 1.00 97.69 163 ALA A O 1
ATOM 1267 N N . GLN A 1 164 ? 2.743 2.158 -7.921 1.00 9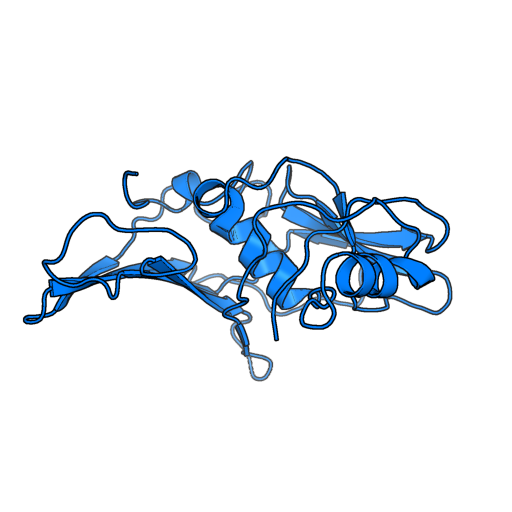7.69 164 GLN A N 1
ATOM 1268 C CA . GLN A 1 164 ? 1.533 2.565 -7.207 1.00 97.69 164 GLN A CA 1
ATOM 1269 C C . GLN A 1 164 ? 1.532 4.087 -7.049 1.00 97.69 164 GLN A C 1
ATOM 1271 O O . GLN A 1 164 ? 2.482 4.660 -6.520 1.00 97.69 164 GLN A O 1
ATOM 1276 N N . ASP A 1 165 ? 0.453 4.726 -7.483 1.00 97.56 165 ASP A N 1
ATOM 1277 C CA . ASP A 1 165 ? 0.137 6.121 -7.200 1.00 97.56 165 ASP A CA 1
ATOM 1278 C C . ASP A 1 165 ? -0.509 6.239 -5.819 1.00 97.56 165 ASP A C 1
ATOM 1280 O O . ASP A 1 165 ? -1.557 5.636 -5.562 1.00 97.56 165 ASP A O 1
ATOM 1284 N N . PHE A 1 166 ? 0.111 7.025 -4.938 1.00 97.44 166 PHE A N 1
ATOM 1285 C CA . PHE A 1 166 ? -0.392 7.294 -3.591 1.00 97.44 166 PHE A CA 1
ATOM 1286 C C . PHE A 1 166 ? -1.388 8.462 -3.529 1.00 97.44 166 PHE A C 1
ATOM 1288 O O . PHE A 1 166 ? -1.963 8.706 -2.471 1.00 97.44 166 PHE A O 1
ATOM 1295 N N . GLY A 1 167 ? -1.614 9.173 -4.636 1.00 96.62 167 GLY A N 1
ATOM 1296 C CA . GLY A 1 167 ? -2.604 10.247 -4.748 1.00 96.62 167 GLY A CA 1
ATOM 1297 C C . GLY A 1 167 ? -3.978 9.774 -5.208 1.00 96.62 167 GLY A C 1
ATOM 1298 O O . GLY A 1 167 ? -4.978 10.407 -4.880 1.00 96.62 167 GLY A O 1
ATOM 1299 N N . THR A 1 168 ? -4.040 8.662 -5.947 1.00 95.94 168 THR A N 1
ATOM 1300 C CA . THR A 1 168 ? -5.294 8.116 -6.508 1.00 95.94 168 THR A CA 1
ATOM 1301 C C . THR A 1 168 ? -5.547 6.648 -6.164 1.00 95.94 168 THR A C 1
ATOM 1303 O O . THR A 1 168 ? -6.670 6.161 -6.317 1.00 95.94 168 THR A O 1
ATOM 1306 N N . GLY A 1 169 ? -4.515 5.914 -5.740 1.00 95.38 169 GLY A N 1
ATOM 1307 C CA . GLY A 1 169 ? -4.579 4.462 -5.588 1.00 95.38 169 GLY A CA 1
ATOM 1308 C C . GLY A 1 169 ? -4.453 3.687 -6.900 1.00 95.38 169 GLY A C 1
ATOM 1309 O O . GLY A 1 169 ? -4.528 2.453 -6.900 1.00 95.38 169 GLY A O 1
ATOM 1310 N N . ALA A 1 170 ? -4.196 4.369 -8.019 1.00 95.31 170 ALA A N 1
ATOM 1311 C CA . ALA A 1 170 ? -3.923 3.711 -9.287 1.00 95.31 170 ALA A CA 1
ATOM 1312 C C . ALA A 1 170 ? -2.619 2.902 -9.228 1.00 95.31 170 ALA A C 1
ATOM 1314 O O . ALA A 1 170 ? -1.560 3.389 -8.844 1.00 95.31 170 ALA A O 1
ATOM 1315 N N . ARG A 1 171 ? -2.694 1.654 -9.664 1.00 94.88 171 ARG A N 1
ATOM 1316 C CA . ARG A 1 171 ? -1.580 0.730 -9.844 1.00 94.88 171 ARG A CA 1
ATOM 1317 C C . ARG A 1 171 ? -1.410 0.503 -11.331 1.00 94.88 171 ARG A C 1
ATOM 1319 O O . ARG A 1 171 ? -2.380 0.162 -12.004 1.00 94.88 171 ARG A O 1
ATOM 1326 N N . PHE A 1 172 ? -0.198 0.679 -11.841 1.00 95.88 172 PHE A N 1
ATOM 1327 C CA . PHE A 1 172 ? 0.056 0.651 -13.279 1.00 95.88 172 PHE A CA 1
ATOM 1328 C C . PHE A 1 172 ? 1.456 0.143 -13.623 1.00 95.88 172 PHE A C 1
ATOM 1330 O O . PHE A 1 172 ? 2.388 0.263 -12.827 1.00 95.88 172 PHE A O 1
ATOM 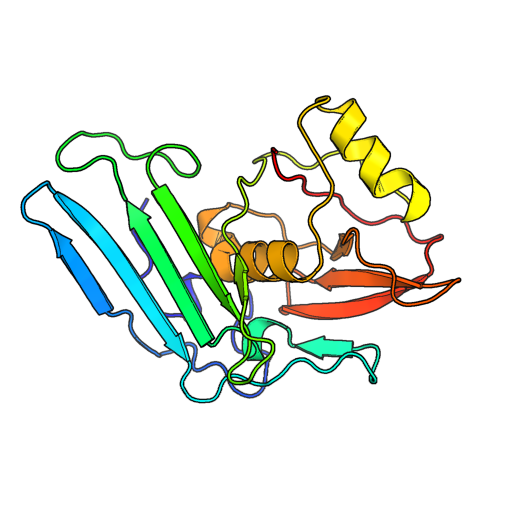1337 N N . GLY A 1 173 ? 1.597 -0.444 -14.809 1.00 95.88 173 GLY A N 1
ATOM 1338 C CA . GLY A 1 173 ? 2.891 -0.757 -15.403 1.00 95.88 173 GLY A CA 1
ATOM 1339 C C . GLY A 1 173 ? 3.509 0.497 -16.021 1.00 95.88 173 GLY A C 1
ATOM 1340 O O . GLY A 1 173 ? 2.833 1.223 -16.747 1.00 95.88 173 GLY A O 1
ATOM 1341 N N . THR A 1 174 ? 4.786 0.764 -15.757 1.00 96.62 174 THR A N 1
ATOM 1342 C CA . THR A 1 174 ? 5.513 1.885 -16.375 1.00 96.62 174 THR A CA 1
ATOM 1343 C C . THR A 1 174 ? 6.951 1.514 -16.716 1.00 96.62 174 THR A C 1
ATOM 1345 O O . THR A 1 174 ? 7.488 0.530 -16.207 1.00 96.62 174 THR A O 1
ATOM 1348 N N . ASP A 1 175 ? 7.534 2.257 -17.654 1.00 97.56 175 ASP A N 1
ATOM 1349 C CA . ASP A 1 175 ? 8.839 1.974 -18.249 1.00 97.56 175 ASP A CA 1
ATOM 1350 C C . ASP A 1 175 ? 9.922 1.949 -17.164 1.00 97.56 175 ASP A C 1
ATOM 1352 O O . ASP A 1 175 ? 10.065 2.915 -16.401 1.00 97.56 175 ASP A O 1
ATOM 1356 N N . LYS A 1 176 ? 10.705 0.864 -17.108 1.00 98.25 176 LYS A N 1
ATOM 1357 C CA . LYS A 1 176 ? 11.759 0.656 -16.099 1.00 98.25 176 LYS A CA 1
ATOM 1358 C C . LYS A 1 176 ? 12.832 1.751 -16.091 1.00 98.25 176 LYS A C 1
ATOM 1360 O O . LYS A 1 176 ? 13.529 1.923 -15.088 1.00 98.25 176 LYS A O 1
ATOM 1365 N N . ARG A 1 177 ? 12.957 2.526 -17.176 1.00 97.88 177 ARG A N 1
ATOM 1366 C CA . ARG A 1 177 ? 13.880 3.668 -17.300 1.00 97.88 177 ARG A CA 1
ATOM 1367 C C . ARG A 1 177 ? 13.388 4.917 -16.566 1.00 97.88 177 ARG A C 1
ATOM 1369 O O . ARG A 1 177 ? 14.185 5.842 -16.389 1.00 97.88 177 ARG A O 1
ATOM 1376 N N . THR A 1 178 ? 12.123 4.949 -16.148 1.00 98.12 178 THR A N 1
ATOM 1377 C CA . THR A 1 178 ? 11.530 6.042 -15.367 1.00 98.12 178 THR A CA 1
ATOM 1378 C C . THR A 1 178 ? 12.117 6.065 -13.961 1.00 98.12 178 THR A C 1
ATOM 1380 O O . THR A 1 178 ? 12.282 5.022 -13.332 1.00 98.12 178 THR A O 1
ATOM 1383 N N . VAL A 1 179 ? 12.430 7.257 -13.455 1.00 98.38 179 VAL A N 1
ATOM 1384 C CA . VAL A 1 179 ? 12.840 7.443 -12.058 1.00 98.38 179 VAL A CA 1
ATOM 1385 C C . VAL A 1 179 ? 11.591 7.706 -11.229 1.00 98.38 179 VAL A C 1
ATOM 1387 O O . VAL A 1 179 ? 10.909 8.695 -11.483 1.00 98.38 179 VAL A O 1
ATOM 1390 N N . LEU A 1 180 ? 11.302 6.829 -10.266 1.00 98.44 180 LEU A N 1
ATOM 1391 C CA . LEU A 1 180 ? 10.203 6.987 -9.310 1.00 98.44 180 LEU A CA 1
ATOM 1392 C C . LEU A 1 180 ? 10.730 6.934 -7.873 1.00 98.44 180 LEU A C 1
ATOM 1394 O O . LEU A 1 180 ? 11.878 6.543 -7.632 1.00 98.44 180 LEU A O 1
ATOM 1398 N N . GLU A 1 181 ? 9.870 7.312 -6.931 1.00 98.44 181 GLU A N 1
ATOM 1399 C CA . GLU A 1 181 ? 10.162 7.255 -5.503 1.00 98.44 181 GLU A CA 1
ATOM 1400 C C . GLU A 1 181 ? 10.258 5.807 -5.005 1.00 98.44 181 GLU A C 1
ATOM 1402 O O . GLU A 1 181 ? 9.696 4.866 -5.582 1.00 98.44 181 GLU A O 1
ATOM 1407 N N . VAL A 1 182 ? 10.985 5.627 -3.903 1.00 98.19 182 VAL A N 1
ATOM 1408 C CA . VAL A 1 182 ? 11.226 4.317 -3.295 1.00 98.19 182 VAL A CA 1
ATOM 1409 C C . VAL A 1 182 ? 10.937 4.393 -1.802 1.00 98.19 182 VAL A C 1
ATOM 1411 O O . VAL A 1 182 ? 11.639 5.068 -1.054 1.00 98.19 182 VAL A O 1
ATOM 1414 N N . ARG A 1 183 ? 9.927 3.642 -1.357 1.00 97.69 183 ARG A N 1
ATOM 1415 C CA . ARG A 1 183 ? 9.597 3.463 0.058 1.00 97.69 183 ARG A CA 1
ATOM 1416 C C . ARG A 1 183 ? 9.866 2.016 0.437 1.00 97.69 183 ARG A C 1
ATOM 1418 O O . ARG A 1 183 ? 9.338 1.106 -0.193 1.00 97.69 183 ARG A O 1
ATOM 1425 N N . CYS A 1 184 ? 10.709 1.812 1.439 1.00 98.00 184 CYS A N 1
ATOM 1426 C CA . CYS A 1 184 ? 11.226 0.492 1.779 1.00 98.00 184 CYS A CA 1
ATOM 1427 C C . CYS A 1 184 ? 10.440 -0.175 2.908 1.00 98.00 184 CYS A C 1
ATOM 1429 O O . CYS A 1 184 ? 9.749 0.481 3.693 1.00 98.00 184 CYS A O 1
ATOM 1431 N N . VAL A 1 185 ? 10.612 -1.489 3.016 1.00 97.81 185 VAL A N 1
ATOM 1432 C CA . VAL A 1 185 ? 10.149 -2.296 4.148 1.00 97.81 185 VAL A CA 1
ATOM 1433 C C . VAL A 1 185 ? 11.333 -3.026 4.773 1.00 97.81 185 VAL A C 1
ATOM 1435 O O . VAL A 1 185 ? 12.265 -3.421 4.065 1.00 97.81 185 VAL A O 1
ATOM 1438 N N . ARG A 1 186 ? 11.321 -3.198 6.095 1.00 96.69 186 ARG A N 1
ATOM 1439 C CA . ARG A 1 186 ? 12.324 -3.990 6.817 1.00 96.69 186 ARG A CA 1
ATOM 1440 C C . ARG A 1 186 ? 11.943 -5.472 6.797 1.00 96.69 186 ARG A C 1
ATOM 1442 O O . ARG A 1 186 ? 10.764 -5.802 6.932 1.00 96.69 186 ARG A O 1
ATOM 1449 N N . ARG A 1 187 ? 12.938 -6.345 6.627 1.00 91.12 187 ARG A N 1
ATOM 1450 C CA . ARG A 1 187 ? 12.804 -7.807 6.693 1.00 91.12 187 ARG A CA 1
ATOM 1451 C C . ARG A 1 187 ? 13.865 -8.420 7.593 1.00 91.12 187 ARG A C 1
ATOM 1453 O O . ARG A 1 187 ? 14.970 -7.841 7.666 1.00 91.12 187 ARG A O 1
#

Radius of gyration: 16.23 Å; Cα contacts (8 Å, |Δi|>4): 447; chains: 1; bounding box: 40×30×49 Å